Protein AF-A0A4Y2X3X9-F1 (afdb_monomer_lite)

Organism: Araneus ventricosus (NCBI:txid182803)

Secondary structure (DSSP, 8-state):
-EEETTEEE-----HHHHHHSPPP---PPPHHHHHHHHTT---------TTGGGGSBPPTTTGGGG-EEETTEEE--SB--TT-TTHHHHHHHHHHT-TTHHHHTHHHHHTTTTPPTT--PPP---HHHHHHHHHHHHHHHHHTTPPPPPTTSPEEEEEEEETTEEEEEEEEEETTEEEEE----------

Foldseek 3Di:
DDDDPNDDDDDADCVVVQVVDDADPQPDDDPVVVVVVCPPPPADDDDDDDVQQQLAADDPVCQVVQWDQDPVGIDTRRTGDPDHNCSVSLSVLLVVPLPCLCVLCVVVSVQCVPADVVRPDDRPDDPSNVVSVVVNVVSSNVSSPQDDDDPPWDKDKDWDDDPVFIFIWIWTDDPNDTGTDPDDDDDDDDD

Sequence (191 aa):
MVPKNEDWKSCEDYRRLNNQTIPDRFPIPHVHDLAHNLFNKKIFSTIDLVRAYHQIPVAAADVPKTAVITPFGLFEFLFMPFGLCNAAQTFQRFMRFLKNAAHEQSLLCDYLKGAKKNDTRLINWTEEAKLAFESCRNSLAMSTLLVYPSPDALLSLTCDASDRALGSVLSQEENGEWEPLPFFFTEAYSC

Structure (mmCIF, N/CA/C/O backbone):
data_AF-A0A4Y2X3X9-F1
#
_entry.id   AF-A0A4Y2X3X9-F1
#
loop_
_atom_site.group_PDB
_atom_site.id
_atom_site.type_symbol
_atom_site.label_atom_id
_atom_site.label_alt_id
_atom_site.label_comp_id
_atom_site.label_asym_id
_atom_site.label_entity_id
_atom_site.label_seq_id
_atom_site.pdbx_PDB_ins_code
_atom_site.Cartn_x
_atom_site.Cartn_y
_atom_site.Cartn_z
_atom_site.occupancy
_atom_site.B_iso_or_equiv
_atom_site.auth_seq_id
_atom_site.auth_comp_id
_atom_site.auth_asym_id
_atom_site.auth_atom_id
_atom_site.pdbx_PDB_model_num
ATOM 1 N N . MET A 1 1 ? 0.752 18.390 -14.198 1.00 71.44 1 MET A N 1
ATOM 2 C CA . MET A 1 1 ? 0.395 18.979 -12.886 1.00 71.44 1 MET A CA 1
ATOM 3 C C . MET A 1 1 ? -1.060 19.401 -12.932 1.00 71.44 1 MET A C 1
ATOM 5 O O . MET A 1 1 ? -1.491 19.877 -13.976 1.00 71.44 1 MET A O 1
ATOM 9 N N . VAL A 1 2 ? -1.806 19.206 -11.847 1.00 76.31 2 VAL A N 1
ATOM 10 C CA . VAL A 1 2 ? -3.226 19.576 -11.750 1.00 76.31 2 VAL A CA 1
ATOM 11 C C . VAL A 1 2 ? -3.393 20.619 -10.638 1.00 76.31 2 VAL A C 1
ATOM 13 O O . VAL A 1 2 ? -2.907 20.379 -9.528 1.00 76.31 2 VAL A O 1
ATOM 16 N N . PRO A 1 3 ? -4.034 21.771 -10.912 1.00 81.69 3 PRO A N 1
ATOM 17 C CA . PRO A 1 3 ? -4.245 22.813 -9.912 1.00 81.69 3 PRO A CA 1
ATOM 18 C C . PRO A 1 3 ? -5.310 22.389 -8.891 1.00 81.69 3 PRO A C 1
ATOM 20 O O . PRO A 1 3 ? -6.349 21.834 -9.255 1.00 81.69 3 PRO A O 1
ATOM 23 N N . LYS A 1 4 ? -5.070 22.666 -7.606 1.0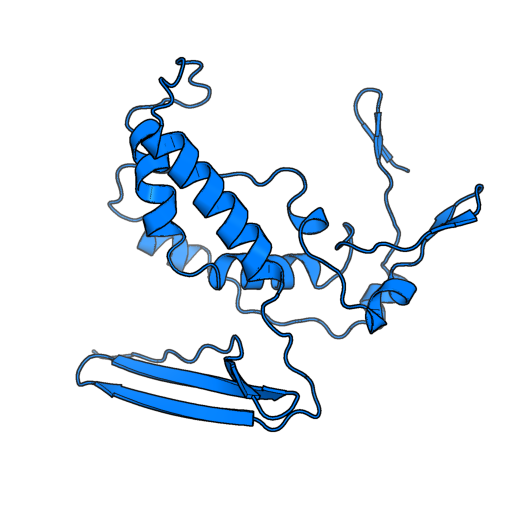0 69.50 4 LYS A N 1
ATOM 24 C CA . LYS A 1 4 ? -6.030 22.458 -6.517 1.00 69.50 4 LYS A CA 1
ATOM 25 C C . LYS A 1 4 ? -5.933 23.591 -5.493 1.00 69.50 4 LYS A C 1
ATOM 27 O O . LYS A 1 4 ? -4.999 23.603 -4.709 1.00 69.50 4 LYS A O 1
ATOM 32 N N . ASN A 1 5 ? -6.951 24.452 -5.435 1.00 62.59 5 ASN A N 1
ATOM 33 C CA . ASN A 1 5 ? -7.175 25.444 -4.368 1.00 62.59 5 ASN A CA 1
ATOM 34 C C . ASN A 1 5 ? -5.910 26.204 -3.906 1.00 62.59 5 ASN A C 1
ATOM 36 O O . ASN A 1 5 ? -5.730 26.346 -2.707 1.00 62.59 5 ASN A O 1
ATOM 40 N N . GLU A 1 6 ? -5.075 26.674 -4.844 1.00 69.50 6 GLU A N 1
ATOM 41 C CA . GLU A 1 6 ? -3.781 27.382 -4.648 1.00 69.50 6 GLU A CA 1
ATOM 42 C C . GLU A 1 6 ? -2.513 26.508 -4.640 1.00 69.50 6 GLU A C 1
ATOM 44 O O . GLU A 1 6 ? -1.430 27.020 -4.910 1.00 69.50 6 GLU A O 1
ATOM 49 N N . ASP A 1 7 ? -2.642 25.189 -4.490 1.00 70.12 7 ASP A N 1
ATOM 50 C CA . ASP A 1 7 ? -1.533 24.239 -4.608 1.00 70.12 7 ASP A CA 1
ATOM 51 C C . ASP A 1 7 ? -1.509 23.522 -5.962 1.00 70.12 7 ASP A C 1
ATOM 53 O O . ASP A 1 7 ? -2.521 23.349 -6.651 1.00 70.12 7 ASP A O 1
ATOM 57 N N . TRP A 1 8 ? -0.331 23.018 -6.325 1.00 73.19 8 TRP A N 1
ATOM 58 C CA . TRP A 1 8 ? -0.159 22.148 -7.481 1.00 73.19 8 TRP A CA 1
ATOM 59 C C . TRP A 1 8 ? 0.058 20.708 -7.046 1.00 73.19 8 TRP A C 1
ATOM 61 O O . TRP A 1 8 ? 0.925 20.410 -6.227 1.00 73.19 8 TRP A O 1
ATOM 71 N N . LYS A 1 9 ? -0.688 19.787 -7.655 1.00 71.25 9 LYS A N 1
ATOM 72 C CA . LYS A 1 9 ? -0.419 18.357 -7.524 1.00 71.25 9 LYS A CA 1
ATOM 73 C C . LYS A 1 9 ? 0.350 17.852 -8.731 1.00 71.25 9 LYS A C 1
ATOM 75 O O . LYS A 1 9 ? -0.015 18.135 -9.880 1.00 71.25 9 LYS A O 1
ATOM 80 N N . SER A 1 10 ? 1.400 17.080 -8.475 1.00 68.81 10 SER A N 1
ATOM 81 C CA . SER A 1 10 ? 1.957 16.218 -9.506 1.00 68.81 10 SER A CA 1
ATOM 82 C C . SER A 1 10 ? 0.877 15.201 -9.895 1.00 68.81 10 SER A C 1
ATOM 84 O O . SER A 1 10 ? 0.098 14.734 -9.062 1.00 68.81 10 SER A O 1
ATOM 86 N N . CYS A 1 11 ? 0.710 15.009 -11.198 1.00 74.31 11 CYS A N 1
ATOM 87 C CA . CYS A 1 11 ? -0.201 14.019 -11.756 1.00 74.31 11 CYS A CA 1
ATOM 88 C C . CYS A 1 11 ? 0.559 13.373 -12.892 1.00 74.31 11 CYS A C 1
ATOM 90 O O . CYS A 1 11 ? 0.806 14.001 -13.926 1.00 74.31 11 CYS A O 1
ATOM 92 N N . GLU A 1 12 ? 0.995 12.163 -12.615 1.00 82.50 12 GLU A N 1
ATOM 93 C CA . GLU A 1 12 ? 1.800 11.329 -13.473 1.00 82.50 12 GLU A CA 1
ATOM 94 C C . GLU A 1 12 ? 0.878 10.542 -14.414 1.00 82.50 12 GLU A C 1
ATOM 96 O O . GLU A 1 12 ? -0.194 10.078 -14.019 1.00 82.50 12 GLU A O 1
ATOM 101 N N . ASP A 1 13 ? 1.273 10.399 -15.679 1.00 86.25 13 ASP A N 1
ATOM 102 C CA . ASP A 1 13 ? 0.489 9.657 -16.667 1.00 86.25 13 ASP A CA 1
ATOM 103 C C . ASP A 1 13 ? 1.034 8.237 -16.847 1.00 86.25 13 ASP A C 1
ATOM 105 O O . ASP A 1 13 ? 1.824 7.951 -17.748 1.00 86.25 13 ASP A O 1
ATOM 109 N N . TYR A 1 14 ? 0.571 7.328 -15.992 1.00 89.38 14 TYR A N 1
ATOM 110 C CA . TYR A 1 14 ? 0.945 5.916 -16.046 1.00 89.38 14 TYR A CA 1
ATOM 111 C C . TYR A 1 14 ? 0.104 5.084 -17.023 1.00 89.38 14 TYR A C 1
ATOM 113 O O . TYR A 1 14 ? 0.221 3.864 -17.016 1.00 89.38 14 TYR A O 1
ATOM 121 N N . ARG A 1 15 ? -0.723 5.669 -17.907 1.00 91.06 15 ARG A N 1
ATOM 122 C CA . ARG A 1 15 ? -1.599 4.882 -18.808 1.00 91.06 15 ARG A CA 1
ATOM 123 C C . ARG A 1 15 ? -0.832 3.870 -19.663 1.00 91.06 15 ARG A C 1
ATOM 125 O O . ARG A 1 15 ? -1.262 2.729 -19.802 1.00 91.06 15 ARG A O 1
ATOM 132 N N . ARG A 1 16 ? 0.319 4.269 -20.220 1.00 90.31 16 ARG A N 1
ATOM 133 C CA . ARG A 1 16 ? 1.164 3.371 -21.031 1.00 90.31 16 ARG A CA 1
ATOM 134 C C . ARG A 1 16 ? 1.789 2.260 -20.194 1.00 90.31 16 ARG A C 1
ATOM 136 O O . ARG A 1 16 ? 1.824 1.128 -20.661 1.00 90.31 16 ARG A O 1
ATOM 143 N N . LEU A 1 17 ? 2.249 2.590 -18.987 1.00 89.25 17 LEU A N 1
ATOM 144 C CA . LEU A 1 17 ? 2.803 1.619 -18.048 1.00 89.25 17 LEU A CA 1
ATOM 145 C C . LEU A 1 17 ? 1.724 0.615 -17.627 1.00 89.25 17 LEU A C 1
ATOM 147 O O . LEU A 1 17 ? 1.908 -0.580 -17.795 1.00 89.25 17 LEU A O 1
ATOM 151 N N . ASN A 1 18 ? 0.559 1.105 -17.205 1.00 90.75 18 ASN A N 1
ATOM 152 C CA . ASN A 1 18 ? -0.580 0.296 -16.776 1.00 90.75 18 ASN A CA 1
ATOM 153 C C . ASN A 1 18 ? -1.066 -0.684 -17.852 1.00 90.75 18 ASN A C 1
ATOM 155 O O . ASN A 1 18 ? -1.486 -1.780 -17.513 1.00 90.75 18 ASN A O 1
ATOM 159 N N . ASN A 1 19 ? -0.984 -0.322 -19.136 1.00 92.06 19 ASN A N 1
ATOM 160 C CA . ASN A 1 19 ? -1.336 -1.234 -20.231 1.00 92.06 19 ASN A CA 1
ATOM 161 C C . ASN A 1 19 ? -0.349 -2.401 -20.402 1.00 92.06 19 ASN A C 1
ATOM 163 O O . ASN A 1 19 ? -0.705 -3.402 -21.015 1.00 92.06 19 ASN A O 1
ATOM 167 N N . GLN A 1 20 ? 0.887 -2.257 -19.923 1.00 90.12 20 GLN A N 1
ATOM 168 C CA . GLN A 1 20 ? 1.912 -3.308 -19.942 1.00 90.12 20 GLN A CA 1
ATOM 169 C C . GLN A 1 20 ? 1.981 -4.063 -18.608 1.00 90.12 20 GLN A C 1
ATOM 171 O O . GLN A 1 20 ? 2.532 -5.159 -18.540 1.00 90.12 20 GLN A O 1
ATOM 176 N N . THR A 1 21 ? 1.430 -3.483 -17.544 1.00 88.31 21 THR A N 1
ATOM 177 C CA . THR A 1 21 ? 1.366 -4.099 -16.223 1.00 88.31 21 THR A CA 1
ATOM 178 C C . THR A 1 21 ? 0.276 -5.164 -16.187 1.00 88.31 21 THR A C 1
ATOM 180 O O . THR A 1 21 ? -0.866 -4.935 -16.583 1.00 88.31 21 THR A O 1
ATOM 183 N N . ILE A 1 22 ? 0.614 -6.337 -15.658 1.00 88.50 22 ILE A N 1
ATOM 184 C CA . ILE A 1 22 ? -0.357 -7.405 -15.425 1.00 88.50 22 ILE A CA 1
ATOM 185 C C . ILE A 1 22 ? -1.288 -6.967 -14.278 1.00 88.50 22 ILE A C 1
ATOM 187 O O . ILE A 1 22 ? -0.792 -6.635 -13.196 1.00 88.50 22 ILE A O 1
ATOM 191 N N . PRO A 1 23 ? -2.619 -6.941 -14.478 1.00 84.44 23 PRO A N 1
ATOM 192 C CA . PRO A 1 23 ? -3.547 -6.502 -13.442 1.00 84.44 23 PRO A CA 1
ATOM 193 C C . PRO A 1 23 ? -3.596 -7.510 -12.285 1.00 84.44 23 PRO A C 1
ATOM 195 O O . PRO A 1 23 ? -3.868 -8.694 -12.506 1.00 84.44 23 PRO A O 1
ATOM 198 N N . ASP A 1 24 ? -3.379 -7.035 -11.055 1.00 81.31 24 ASP A N 1
ATOM 199 C CA . ASP A 1 24 ? -3.569 -7.841 -9.842 1.00 81.31 24 ASP A CA 1
ATOM 200 C C . ASP A 1 24 ? -5.072 -8.001 -9.573 1.00 81.31 24 ASP A C 1
ATOM 202 O O . ASP A 1 24 ? -5.827 -7.027 -9.532 1.00 81.31 24 ASP A O 1
ATOM 206 N N . ARG A 1 25 ? -5.519 -9.244 -9.381 1.00 76.50 25 ARG A N 1
ATOM 207 C CA . ARG A 1 25 ? -6.909 -9.579 -9.047 1.00 76.50 25 ARG A CA 1
ATOM 208 C C . ARG A 1 25 ? -7.037 -9.905 -7.565 1.00 76.50 25 ARG A C 1
ATOM 210 O O . ARG A 1 25 ? -7.544 -10.965 -7.201 1.00 76.50 25 ARG A O 1
ATOM 217 N N . PHE A 1 26 ? -6.580 -9.002 -6.703 1.00 75.38 26 PHE A N 1
ATOM 218 C CA . PHE A 1 26 ? -6.824 -9.152 -5.274 1.00 75.38 26 PHE A CA 1
ATOM 219 C C . PHE A 1 26 ? -8.338 -9.080 -4.996 1.00 75.38 26 PHE A C 1
ATOM 221 O O . PHE A 1 26 ? -8.994 -8.150 -5.481 1.00 75.38 26 PHE A O 1
ATOM 228 N N . PRO A 1 27 ? -8.920 -10.049 -4.259 1.00 72.12 27 PRO A N 1
ATOM 229 C CA . PRO A 1 27 ? -10.357 -10.106 -4.038 1.00 72.12 27 PRO A CA 1
ATOM 230 C C . PRO A 1 27 ? -10.806 -8.922 -3.184 1.00 72.12 27 PRO A C 1
ATOM 232 O O . PRO A 1 27 ? -10.540 -8.847 -1.983 1.00 72.12 27 PRO A O 1
ATOM 235 N N . ILE A 1 28 ? -11.515 -7.994 -3.820 1.00 68.81 28 ILE A N 1
ATOM 236 C CA . ILE A 1 28 ? -12.154 -6.880 -3.129 1.00 68.81 28 ILE A CA 1
ATOM 237 C C . ILE A 1 28 ? -13.424 -7.426 -2.462 1.00 68.81 28 ILE A C 1
ATOM 239 O O . ILE A 1 28 ? -14.247 -8.025 -3.160 1.00 68.81 28 ILE A O 1
ATOM 243 N N . PRO A 1 29 ? -13.617 -7.232 -1.144 1.00 68.00 29 PRO A N 1
ATOM 244 C CA . PRO A 1 29 ? -14.841 -7.645 -0.471 1.00 68.00 29 PRO A CA 1
ATOM 245 C C . PRO A 1 29 ? -16.062 -7.039 -1.159 1.00 68.00 29 PRO A C 1
ATOM 247 O O . PRO A 1 29 ? -16.077 -5.844 -1.471 1.00 68.00 29 PRO A O 1
ATOM 250 N N . HIS A 1 30 ? -17.098 -7.845 -1.378 1.00 73.75 30 HIS A N 1
ATOM 251 C CA . HIS A 1 30 ? -18.322 -7.333 -1.964 1.00 73.75 30 HIS A CA 1
ATOM 252 C C . HIS A 1 30 ? -19.027 -6.404 -0.965 1.00 73.75 30 HIS A C 1
ATOM 254 O O . HIS A 1 30 ? -19.061 -6.655 0.241 1.00 73.75 30 HIS A O 1
ATOM 260 N N . VAL A 1 31 ? -19.616 -5.313 -1.462 1.00 70.88 31 VAL A N 1
ATOM 261 C CA . VAL A 1 31 ? -20.228 -4.276 -0.607 1.00 70.88 31 VAL A CA 1
ATOM 262 C C . VAL A 1 31 ? -21.332 -4.854 0.289 1.00 70.88 31 VAL A C 1
ATOM 264 O O . VAL A 1 31 ? -21.489 -4.428 1.432 1.00 70.88 31 VAL A O 1
ATOM 267 N N . HIS A 1 32 ? -22.065 -5.858 -0.198 1.00 72.75 32 HIS A N 1
ATOM 268 C CA . HIS A 1 32 ? -23.129 -6.512 0.568 1.00 72.75 32 HIS A CA 1
ATOM 269 C C . HIS A 1 32 ? -22.592 -7.351 1.737 1.00 72.75 32 HIS A C 1
ATOM 271 O O . HIS A 1 32 ? -23.238 -7.406 2.786 1.00 72.75 32 HIS A O 1
ATOM 277 N N . ASP A 1 33 ? -21.404 -7.940 1.589 1.00 73.00 33 ASP A N 1
ATOM 278 C CA . ASP A 1 33 ? -20.756 -8.730 2.641 1.00 73.00 33 ASP A CA 1
ATOM 279 C C . ASP A 1 33 ? -20.256 -7.806 3.752 1.00 73.00 33 ASP A C 1
ATOM 281 O O . ASP A 1 33 ? -20.417 -8.082 4.942 1.00 73.00 33 ASP A O 1
ATOM 285 N N . LEU A 1 34 ? -19.709 -6.646 3.369 1.00 65.62 34 LEU A N 1
ATOM 286 C CA . LEU A 1 34 ? -19.340 -5.602 4.319 1.00 65.62 34 LEU A CA 1
ATOM 287 C C . LEU A 1 34 ? -20.571 -5.107 5.090 1.00 65.62 34 LEU A C 1
ATOM 289 O O . LEU A 1 34 ? -20.523 -5.004 6.313 1.00 65.62 34 LEU A O 1
ATOM 293 N N . ALA A 1 35 ? -21.685 -4.850 4.400 1.00 67.06 35 ALA A N 1
ATOM 294 C CA . ALA A 1 35 ? -22.924 -4.404 5.034 1.00 67.06 35 ALA A CA 1
ATOM 295 C C . ALA A 1 35 ? -23.477 -5.436 6.034 1.00 67.06 35 ALA A C 1
ATOM 297 O O . ALA A 1 35 ? -23.897 -5.053 7.126 1.00 67.06 35 ALA A O 1
ATOM 298 N N . HIS A 1 36 ? -23.415 -6.731 5.707 1.00 69.31 36 HIS A N 1
ATOM 299 C CA . HIS A 1 36 ? -23.784 -7.804 6.637 1.00 69.31 36 HIS A CA 1
ATOM 300 C C . HIS A 1 36 ? -22.888 -7.830 7.879 1.00 69.31 36 HIS A C 1
ATOM 302 O O . HIS A 1 36 ? -23.397 -7.913 8.994 1.00 69.31 36 HIS A O 1
ATOM 308 N N . ASN A 1 37 ? -21.571 -7.685 7.721 1.00 63.81 37 ASN A N 1
ATOM 309 C CA . ASN A 1 37 ? -20.636 -7.658 8.855 1.00 63.81 37 ASN A CA 1
ATOM 310 C C . ASN A 1 37 ? -20.838 -6.446 9.782 1.00 63.81 37 ASN A C 1
ATOM 312 O O . ASN A 1 37 ? -20.533 -6.499 10.978 1.00 63.81 37 ASN A O 1
ATOM 316 N N . LEU A 1 38 ? -21.359 -5.349 9.232 1.00 65.69 38 LEU A N 1
ATOM 317 C CA . LEU A 1 38 ? -21.698 -4.130 9.963 1.00 65.69 38 LEU A CA 1
ATOM 318 C C . LEU A 1 38 ? -23.113 -4.172 10.568 1.00 65.69 38 LEU A C 1
ATOM 320 O O . LEU A 1 38 ? -23.441 -3.328 11.408 1.00 65.69 38 LEU A O 1
ATOM 324 N N . PHE A 1 39 ? -23.945 -5.148 10.192 1.00 55.47 39 PHE A N 1
ATOM 325 C CA . PHE A 1 39 ? -25.308 -5.282 10.694 1.00 55.47 39 PHE A CA 1
ATOM 326 C C . PHE A 1 39 ? -25.305 -5.491 12.217 1.00 55.47 39 PHE A C 1
ATOM 328 O O . PHE A 1 39 ? -24.558 -6.303 12.762 1.00 55.47 39 PHE A O 1
ATOM 335 N N . ASN A 1 40 ? -26.137 -4.720 12.923 1.00 60.28 40 ASN A N 1
ATOM 336 C CA . ASN A 1 40 ? -26.248 -4.704 14.388 1.00 60.28 40 ASN A CA 1
ATOM 337 C C . ASN A 1 40 ? -25.007 -4.178 15.156 1.00 60.28 40 ASN A C 1
ATOM 339 O O . ASN A 1 40 ? -24.979 -4.215 16.391 1.00 60.28 40 ASN A O 1
ATOM 343 N N . LYS A 1 41 ? -23.988 -3.636 14.469 1.00 63.59 41 LYS A N 1
ATOM 344 C CA . LYS A 1 41 ? -22.929 -2.845 15.119 1.00 63.59 41 LYS A CA 1
ATOM 345 C C . LYS A 1 41 ? -23.461 -1.440 15.411 1.00 63.59 41 LYS A C 1
ATOM 347 O O . LYS A 1 41 ? -24.084 -0.809 14.566 1.00 63.59 41 LYS A O 1
ATOM 352 N N . LYS A 1 42 ? -23.238 -0.949 16.633 1.00 51.94 42 LYS A N 1
ATOM 353 C CA . LYS A 1 42 ? -23.753 0.357 17.094 1.00 51.94 42 LYS A CA 1
ATOM 354 C C . LYS A 1 42 ? -22.744 1.498 16.968 1.00 51.94 42 LYS A C 1
ATOM 356 O O . LYS A 1 42 ? -23.123 2.656 17.099 1.00 51.94 42 LYS A O 1
ATOM 361 N N . ILE A 1 43 ? -21.468 1.175 16.775 1.00 51.78 43 ILE A N 1
ATOM 362 C CA . ILE A 1 43 ? -20.363 2.134 16.790 1.00 51.78 43 ILE A CA 1
ATOM 363 C C . ILE A 1 43 ? -19.512 1.880 15.555 1.00 51.78 43 ILE A C 1
ATOM 365 O O . ILE A 1 43 ? -19.104 0.746 15.310 1.00 51.78 43 ILE A O 1
ATOM 369 N N . PHE A 1 44 ? -19.262 2.947 14.805 1.00 54.72 44 PHE A N 1
ATOM 370 C CA . PHE A 1 44 ? -18.440 2.941 13.606 1.00 54.72 44 PHE A CA 1
ATOM 371 C C . PHE A 1 44 ? -17.350 3.996 13.769 1.00 54.72 44 PHE A C 1
ATOM 373 O O . PHE A 1 44 ? -17.637 5.132 14.148 1.00 54.72 44 PHE A O 1
ATOM 380 N N . SER A 1 45 ? -16.112 3.617 13.482 1.00 49.16 45 SER A N 1
ATOM 381 C CA . SER A 1 45 ? -14.964 4.515 13.411 1.00 49.16 45 SER A CA 1
ATOM 382 C C . SER A 1 45 ? -14.340 4.394 12.025 1.00 49.16 45 SER A C 1
ATOM 384 O O . SER A 1 45 ? -14.261 3.309 11.451 1.00 49.16 45 SER A O 1
ATOM 386 N N . THR A 1 46 ? -13.929 5.526 11.462 1.00 52.66 46 THR A N 1
ATOM 387 C CA . THR A 1 46 ? -13.230 5.586 10.175 1.00 52.66 46 THR A CA 1
ATOM 388 C C . THR A 1 46 ? -11.840 6.143 10.412 1.00 52.66 46 THR A C 1
ATOM 390 O O . THR A 1 46 ? -11.710 7.247 10.942 1.00 52.66 46 THR A O 1
ATOM 393 N N . ILE A 1 47 ? -10.820 5.391 10.015 1.00 60.97 47 ILE A N 1
ATOM 394 C CA . ILE A 1 47 ? -9.424 5.819 10.072 1.00 60.97 47 ILE A CA 1
ATOM 395 C C . ILE A 1 47 ? -8.990 6.108 8.640 1.00 60.97 47 ILE A C 1
ATOM 397 O O . ILE A 1 47 ? -9.052 5.224 7.788 1.00 60.97 47 ILE A O 1
ATOM 401 N N . ASP A 1 48 ? -8.581 7.347 8.382 1.00 63.56 48 ASP A N 1
ATOM 402 C CA . ASP A 1 48 ? -8.038 7.756 7.089 1.00 63.56 48 ASP A CA 1
ATOM 403 C C . ASP A 1 48 ? -6.513 7.866 7.184 1.00 63.56 48 ASP A C 1
ATOM 405 O O . ASP A 1 48 ? -5.981 8.534 8.075 1.00 63.56 48 ASP A O 1
ATOM 409 N N . LEU A 1 49 ? -5.801 7.195 6.277 1.00 62.22 49 LEU A N 1
ATOM 410 C CA . LEU A 1 49 ? -4.348 7.299 6.191 1.00 62.22 49 LEU A CA 1
ATOM 411 C C . LEU A 1 49 ? -3.969 8.446 5.257 1.00 62.22 49 LEU A C 1
ATOM 413 O O . LEU A 1 49 ? -4.156 8.383 4.038 1.00 62.22 49 LEU A O 1
ATOM 417 N N . VAL A 1 50 ? -3.338 9.477 5.816 1.00 65.94 50 VAL A N 1
ATOM 418 C CA . VAL A 1 50 ? -2.819 10.595 5.027 1.00 65.94 50 VAL A CA 1
ATOM 419 C C . VAL A 1 50 ? -1.781 10.080 4.028 1.00 65.94 50 VAL A C 1
ATOM 421 O O . VAL A 1 50 ? -0.762 9.507 4.408 1.00 65.94 50 VAL A O 1
ATOM 424 N N . ARG A 1 51 ? -2.031 10.311 2.732 1.00 68.31 51 ARG A N 1
ATOM 425 C CA . ARG A 1 51 ? -1.144 9.891 1.627 1.00 68.31 51 ARG A CA 1
ATOM 426 C C . ARG A 1 51 ? -0.801 8.394 1.681 1.00 68.31 51 ARG A C 1
ATOM 428 O O . ARG A 1 51 ? 0.334 8.025 1.407 1.00 68.31 51 ARG A O 1
ATOM 435 N N . ALA A 1 52 ? -1.788 7.559 1.996 1.00 70.56 52 ALA A N 1
ATOM 436 C CA . ALA A 1 52 ? -1.634 6.130 2.262 1.00 70.56 52 ALA A CA 1
ATOM 437 C C . ALA A 1 52 ? -0.748 5.365 1.256 1.00 70.56 52 ALA A C 1
ATOM 439 O O . ALA A 1 52 ? 0.133 4.617 1.661 1.00 70.56 52 ALA A O 1
ATOM 440 N N . TYR A 1 53 ? -0.922 5.597 -0.051 1.00 78.06 53 TYR A N 1
ATOM 441 C CA . TYR A 1 53 ? -0.110 4.927 -1.075 1.00 78.06 53 TYR A CA 1
ATOM 442 C C . TYR A 1 53 ? 1.379 5.279 -0.985 1.00 78.06 53 TYR A C 1
ATOM 444 O O . TYR A 1 53 ? 2.217 4.391 -1.058 1.00 78.06 53 TYR A O 1
ATOM 452 N N . HIS A 1 54 ? 1.716 6.538 -0.699 1.00 80.62 54 HIS A N 1
ATOM 453 C CA . HIS A 1 54 ? 3.106 6.985 -0.566 1.00 80.62 54 HIS A CA 1
ATOM 454 C C . HIS A 1 54 ? 3.813 6.450 0.689 1.00 80.62 54 HIS A C 1
ATOM 456 O O . HIS A 1 54 ? 4.962 6.808 0.929 1.00 80.62 54 HIS A O 1
ATOM 462 N N . GLN A 1 55 ? 3.134 5.650 1.513 1.00 77.06 55 GLN A N 1
ATOM 463 C CA . GLN A 1 55 ? 3.747 4.948 2.639 1.00 77.06 55 GLN A CA 1
ATOM 464 C C . GLN A 1 55 ? 4.205 3.536 2.245 1.00 77.06 55 GLN A C 1
ATOM 466 O O . GLN A 1 55 ? 5.021 2.949 2.947 1.00 77.06 55 GLN A O 1
ATOM 471 N N . ILE A 1 56 ? 3.710 2.997 1.125 1.00 79.56 56 ILE A N 1
ATOM 472 C CA . ILE A 1 56 ? 4.050 1.654 0.652 1.00 79.56 56 ILE A CA 1
ATOM 473 C C . ILE A 1 56 ? 5.267 1.749 -0.278 1.00 79.56 56 ILE A C 1
ATOM 475 O O . ILE A 1 56 ? 5.191 2.467 -1.279 1.00 79.56 56 ILE A O 1
ATOM 479 N N . PRO A 1 57 ? 6.385 1.064 0.020 1.00 81.31 57 PRO A N 1
ATOM 480 C CA . PRO A 1 57 ? 7.564 1.074 -0.835 1.00 81.31 57 PRO A CA 1
ATOM 481 C C . PRO A 1 57 ? 7.285 0.365 -2.165 1.00 81.31 57 PRO A C 1
ATOM 483 O O . PRO A 1 57 ? 6.543 -0.616 -2.227 1.00 81.31 57 PRO A O 1
ATOM 486 N N . VAL A 1 58 ? 7.893 0.868 -3.237 1.00 84.69 58 VAL A N 1
ATOM 487 C CA . VAL A 1 58 ? 7.941 0.174 -4.530 1.00 84.69 58 VAL A CA 1
ATOM 488 C C . VAL A 1 58 ? 9.105 -0.814 -4.487 1.00 84.69 58 VAL A C 1
ATOM 490 O O . VAL A 1 58 ? 10.169 -0.495 -3.958 1.00 84.69 58 VAL A O 1
ATOM 493 N N . ALA A 1 59 ? 8.919 -2.014 -5.041 1.00 81.56 59 ALA A N 1
ATOM 494 C CA . ALA A 1 59 ? 9.996 -2.993 -5.144 1.00 81.56 59 ALA A CA 1
ATOM 495 C C . ALA A 1 59 ? 11.194 -2.394 -5.900 1.00 81.56 59 ALA A C 1
ATOM 497 O O . ALA A 1 59 ? 11.012 -1.728 -6.917 1.00 81.56 59 ALA A O 1
ATOM 498 N N . ALA A 1 60 ? 12.423 -2.654 -5.442 1.00 83.69 60 ALA A N 1
ATOM 499 C CA . ALA A 1 60 ? 13.625 -2.023 -6.001 1.00 83.69 60 ALA A CA 1
ATOM 500 C C . ALA A 1 60 ? 13.777 -2.238 -7.522 1.00 83.69 60 ALA A C 1
ATOM 502 O O . ALA A 1 60 ? 14.217 -1.338 -8.232 1.00 83.69 60 ALA A O 1
ATOM 503 N N . ALA A 1 61 ? 13.347 -3.397 -8.035 1.00 85.00 61 ALA A N 1
ATOM 504 C CA . ALA A 1 61 ? 13.348 -3.712 -9.466 1.00 85.00 61 ALA A CA 1
ATOM 505 C C . ALA A 1 61 ? 12.310 -2.913 -10.286 1.00 85.00 61 ALA A C 1
ATOM 507 O O . ALA A 1 61 ? 12.454 -2.765 -11.501 1.00 85.00 61 ALA A O 1
ATOM 508 N N . ASP A 1 62 ? 11.269 -2.392 -9.633 1.00 86.88 62 ASP A N 1
ATOM 509 C CA . ASP A 1 62 ? 10.169 -1.653 -10.254 1.00 86.88 62 ASP A CA 1
ATOM 510 C C . ASP A 1 62 ? 10.278 -0.133 -10.065 1.00 86.88 62 ASP A C 1
ATOM 512 O O . ASP A 1 62 ? 9.603 0.610 -10.778 1.00 86.88 62 ASP A O 1
ATOM 516 N N . VAL A 1 63 ? 11.161 0.350 -9.179 1.00 87.38 63 VAL A N 1
ATOM 517 C CA . VAL A 1 63 ? 11.431 1.788 -8.981 1.00 87.38 63 VAL A CA 1
ATOM 518 C C . VAL A 1 63 ? 11.714 2.509 -10.311 1.00 87.38 63 VAL A C 1
ATOM 520 O O . VAL A 1 63 ? 11.017 3.492 -10.588 1.00 87.38 63 VAL A O 1
ATOM 523 N N . PRO A 1 64 ? 12.581 2.003 -11.217 1.00 90.38 64 PRO A N 1
ATOM 524 C CA . PRO A 1 64 ? 12.851 2.675 -12.492 1.00 90.38 64 PRO A CA 1
ATOM 525 C C . PRO A 1 64 ? 11.631 2.738 -13.424 1.00 90.38 64 PRO A C 1
ATOM 527 O O . PRO A 1 64 ? 11.549 3.595 -14.301 1.00 90.38 64 PRO A O 1
ATOM 530 N N . LYS A 1 65 ? 10.645 1.847 -13.244 1.00 88.44 65 LYS A N 1
ATOM 531 C CA . LYS A 1 65 ? 9.406 1.841 -14.043 1.00 88.44 65 LYS A CA 1
ATOM 532 C C . LYS A 1 65 ? 8.470 2.981 -13.646 1.00 88.44 65 LYS A C 1
ATOM 534 O O . LYS A 1 65 ? 7.626 3.380 -14.442 1.00 88.44 65 LYS A O 1
ATOM 539 N N . THR A 1 66 ? 8.635 3.520 -12.440 1.00 88.44 66 THR A N 1
ATOM 540 C CA . THR A 1 66 ? 7.887 4.684 -11.946 1.00 88.44 66 THR A CA 1
ATOM 541 C C . THR A 1 66 ? 8.521 6.018 -12.346 1.00 88.44 66 THR A C 1
ATOM 543 O O . THR A 1 66 ? 8.078 7.067 -11.886 1.00 88.44 66 THR A O 1
ATOM 546 N N . ALA A 1 67 ? 9.554 6.004 -13.194 1.00 89.06 67 ALA A N 1
ATOM 547 C CA . ALA A 1 67 ? 10.252 7.214 -13.589 1.00 89.06 67 ALA A CA 1
ATOM 548 C C . ALA A 1 67 ? 9.322 8.216 -14.294 1.00 89.06 67 ALA A C 1
ATOM 550 O O . ALA A 1 67 ? 8.577 7.878 -15.218 1.00 89.06 67 ALA A O 1
ATOM 551 N N . VAL A 1 68 ? 9.410 9.478 -13.886 1.00 86.56 68 VAL A N 1
ATOM 552 C CA . VAL A 1 68 ? 8.672 10.596 -14.465 1.00 86.56 68 VAL A CA 1
ATOM 553 C C . VAL A 1 68 ? 9.623 11.651 -14.990 1.00 86.56 68 VAL A C 1
ATOM 555 O O . VAL A 1 68 ? 10.580 12.060 -14.331 1.00 86.56 68 VAL A O 1
ATOM 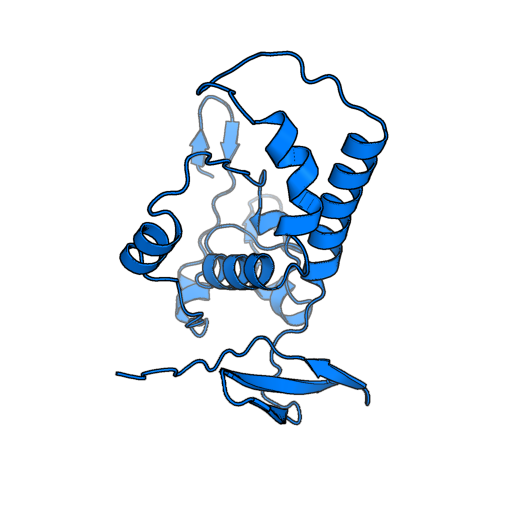558 N N . ILE A 1 69 ? 9.343 12.105 -16.208 1.00 86.06 69 ILE A N 1
ATOM 559 C CA . ILE A 1 69 ? 10.097 13.173 -16.852 1.00 86.06 69 ILE A CA 1
ATOM 560 C C . ILE A 1 69 ? 9.445 14.497 -16.478 1.00 86.06 69 ILE A C 1
ATOM 562 O O . ILE A 1 69 ? 8.266 14.731 -16.748 1.00 86.06 69 ILE A O 1
ATOM 566 N N . THR A 1 70 ? 10.234 15.380 -15.883 1.00 83.00 70 THR A N 1
ATOM 567 C CA . THR A 1 70 ? 9.859 16.766 -15.614 1.00 83.00 70 THR A CA 1
ATOM 568 C C . THR A 1 70 ? 10.788 17.704 -16.391 1.00 83.00 70 THR A C 1
ATOM 570 O O . THR A 1 70 ? 11.888 17.294 -16.766 1.00 83.00 70 THR A O 1
ATOM 573 N N . PRO A 1 71 ? 10.417 18.981 -16.599 1.00 85.56 71 PRO A N 1
ATOM 574 C CA . PRO A 1 71 ? 11.326 19.974 -17.181 1.00 85.56 71 PRO A CA 1
ATOM 575 C C . PRO A 1 71 ? 12.646 20.152 -16.410 1.00 85.56 71 PRO A C 1
ATOM 577 O O . PRO A 1 71 ? 13.597 20.705 -16.951 1.00 85.56 71 PRO A O 1
ATOM 580 N N . PHE A 1 72 ? 12.701 19.693 -15.156 1.00 84.56 72 PHE A N 1
ATOM 581 C CA . PHE A 1 72 ? 13.853 19.813 -14.261 1.00 84.56 72 PHE A CA 1
ATOM 582 C C . PHE A 1 72 ? 14.700 18.537 -14.182 1.00 84.56 72 PHE A C 1
ATOM 584 O O . PHE A 1 72 ? 15.725 18.533 -13.507 1.00 84.56 72 PHE A O 1
ATOM 591 N N . GLY A 1 73 ? 14.283 17.457 -14.848 1.00 86.94 73 GLY A N 1
ATOM 592 C CA . GLY A 1 73 ? 14.991 16.181 -14.840 1.00 86.94 73 GLY A CA 1
ATOM 593 C C . GLY A 1 73 ? 14.071 14.967 -14.753 1.00 86.94 73 GLY A C 1
ATOM 594 O O . GLY A 1 73 ? 12.841 15.082 -14.708 1.00 86.94 73 GLY A O 1
ATOM 595 N N . LEU A 1 74 ? 14.705 13.797 -14.739 1.00 89.44 74 LEU A N 1
ATOM 596 C CA . LEU A 1 74 ? 14.071 12.503 -14.522 1.00 89.44 74 LEU A CA 1
ATOM 597 C C . LEU A 1 74 ? 14.072 12.190 -13.023 1.00 89.44 74 LEU A C 1
ATOM 599 O O . LEU A 1 74 ? 15.117 12.280 -12.381 1.00 89.44 74 LEU A O 1
ATOM 603 N N . PHE A 1 75 ? 12.916 11.818 -12.484 1.00 86.75 75 PHE A N 1
ATOM 604 C CA . PHE A 1 75 ? 12.760 11.438 -11.080 1.00 86.75 75 PHE A CA 1
ATOM 605 C C . PHE A 1 75 ? 12.070 10.084 -10.975 1.00 86.75 75 PHE A C 1
ATOM 607 O O . PHE A 1 75 ? 11.185 9.786 -11.770 1.00 86.75 75 PHE A O 1
ATOM 614 N N . GLU A 1 76 ? 12.443 9.289 -9.980 1.00 89.25 76 GLU A N 1
ATOM 615 C CA . GLU A 1 76 ? 11.879 7.963 -9.713 1.00 89.25 76 GLU A CA 1
ATOM 616 C C . GLU A 1 76 ? 11.202 7.950 -8.341 1.00 89.25 76 GLU A C 1
ATOM 618 O O . GLU A 1 76 ? 11.624 8.657 -7.420 1.00 89.25 76 GLU A O 1
ATOM 623 N N . PHE A 1 77 ? 10.146 7.148 -8.191 1.00 87.19 77 PHE A N 1
ATOM 624 C CA . PHE A 1 77 ? 9.432 7.023 -6.929 1.00 87.19 77 PHE A CA 1
ATOM 625 C C . PHE A 1 77 ? 9.899 5.791 -6.152 1.00 87.19 77 PHE A C 1
ATOM 627 O O . PHE A 1 77 ? 9.735 4.656 -6.588 1.00 87.19 77 PHE A O 1
ATOM 634 N N . LEU A 1 78 ? 10.411 6.022 -4.941 1.00 84.44 78 LEU A N 1
ATOM 635 C CA . LEU A 1 78 ? 10.738 4.951 -3.989 1.00 84.44 78 LEU A CA 1
ATOM 636 C C . LEU A 1 78 ? 9.488 4.367 -3.306 1.00 84.44 78 LEU A C 1
ATOM 638 O O . LEU A 1 78 ? 9.514 3.252 -2.795 1.00 84.44 78 LEU A O 1
ATOM 642 N N . PHE A 1 79 ? 8.390 5.125 -3.300 1.00 86.12 79 PHE A N 1
ATOM 643 C CA . PHE A 1 79 ? 7.117 4.762 -2.682 1.00 86.12 79 PHE A CA 1
ATOM 644 C C . PHE A 1 79 ? 5.979 4.922 -3.678 1.00 86.12 79 PHE A C 1
ATOM 646 O O . PHE A 1 79 ? 6.046 5.768 -4.563 1.00 86.12 79 PHE A O 1
ATOM 653 N N . MET A 1 80 ? 4.925 4.130 -3.518 1.00 87.25 80 MET A N 1
ATOM 654 C CA . MET A 1 80 ? 3.897 3.934 -4.530 1.00 87.25 80 MET A CA 1
ATOM 655 C C . MET A 1 80 ? 3.209 5.259 -4.917 1.00 87.25 80 MET A C 1
ATOM 657 O O . MET A 1 80 ? 2.500 5.852 -4.093 1.00 87.25 80 MET A O 1
ATOM 661 N N . PRO A 1 81 ? 3.401 5.741 -6.162 1.00 86.75 81 PRO A N 1
ATOM 662 C CA . PRO A 1 81 ? 2.753 6.950 -6.641 1.00 86.75 81 PRO A CA 1
ATOM 663 C C . PRO A 1 81 ? 1.283 6.689 -6.983 1.00 86.75 81 PRO A C 1
ATOM 665 O O . PRO A 1 81 ? 0.844 5.556 -7.208 1.00 86.75 81 PRO A O 1
ATOM 668 N N . PHE A 1 82 ? 0.502 7.763 -7.058 1.00 84.25 82 PHE A N 1
ATOM 669 C CA . PHE A 1 82 ? -0.868 7.684 -7.554 1.00 84.25 82 PHE A CA 1
ATOM 670 C C . PHE A 1 82 ? -0.893 7.322 -9.049 1.00 84.25 82 PHE A C 1
ATOM 672 O O . PHE A 1 82 ? -0.023 7.721 -9.815 1.00 84.25 82 PHE A O 1
ATOM 679 N N . GLY A 1 83 ? -1.931 6.597 -9.477 1.00 86.25 83 GLY A N 1
ATOM 680 C CA . GLY A 1 83 ? -2.188 6.318 -10.895 1.00 86.25 83 GLY A CA 1
ATOM 681 C C . GLY A 1 83 ? -1.693 4.965 -11.412 1.00 86.25 83 GLY A C 1
ATOM 682 O O . GLY A 1 83 ? -2.024 4.620 -12.544 1.00 86.25 83 GLY A O 1
ATOM 683 N N . LEU A 1 84 ? -0.976 4.173 -10.608 1.00 88.81 84 LEU A N 1
ATOM 684 C CA . LEU A 1 84 ? -0.651 2.781 -10.949 1.00 88.81 84 LEU A CA 1
ATOM 685 C C . LEU A 1 84 ? -1.898 1.886 -10.871 1.00 88.81 84 LEU A C 1
ATOM 687 O O . LEU A 1 84 ? -2.683 1.994 -9.927 1.00 88.81 84 LEU A O 1
ATOM 691 N N . CYS A 1 85 ? -2.072 0.975 -11.834 1.00 87.75 85 CYS A N 1
ATOM 692 C CA . CYS A 1 85 ? -3.275 0.136 -11.938 1.00 87.75 85 CYS A CA 1
ATOM 693 C C . CYS A 1 85 ? -3.487 -0.810 -10.746 1.00 87.75 85 CYS A C 1
ATOM 695 O O . CYS A 1 85 ? -4.632 -1.070 -10.394 1.00 87.75 85 CYS A O 1
ATOM 697 N N . ASN A 1 86 ? -2.404 -1.268 -10.110 1.00 87.50 86 ASN A N 1
ATOM 698 C CA . ASN A 1 86 ? -2.447 -2.230 -9.003 1.00 87.50 86 ASN A CA 1
ATOM 699 C C . ASN A 1 86 ? -2.368 -1.569 -7.613 1.00 87.50 86 ASN A C 1
ATOM 701 O O . ASN A 1 86 ? -2.362 -2.263 -6.597 1.00 87.50 86 ASN A O 1
ATOM 705 N N . ALA A 1 87 ? -2.314 -0.232 -7.533 1.00 85.88 87 ALA A N 1
ATOM 706 C CA . ALA A 1 87 ? -2.074 0.469 -6.269 1.00 85.88 87 ALA A CA 1
ATOM 707 C C . ALA A 1 87 ? -3.151 0.196 -5.207 1.00 85.88 87 ALA A C 1
ATOM 709 O O . ALA A 1 87 ? -2.846 0.029 -4.025 1.00 85.88 87 ALA A O 1
ATOM 710 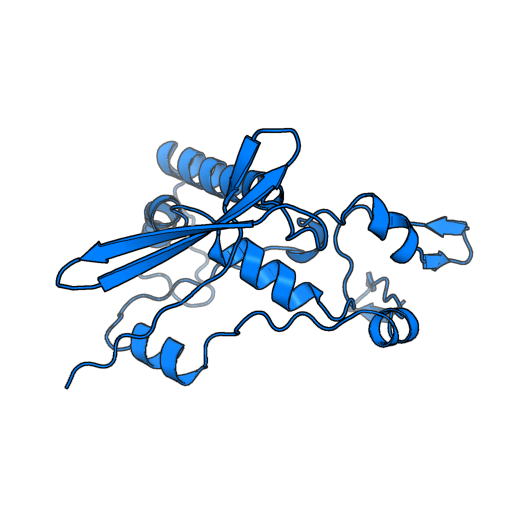N N . ALA A 1 88 ? -4.416 0.119 -5.626 1.00 82.44 88 ALA A N 1
ATOM 711 C CA . ALA A 1 88 ? -5.527 -0.165 -4.724 1.00 82.44 88 ALA A CA 1
ATOM 712 C C . ALA A 1 88 ? -5.458 -1.598 -4.171 1.00 82.44 88 ALA A C 1
ATOM 714 O O . ALA A 1 88 ? -5.706 -1.806 -2.987 1.00 82.44 88 ALA A O 1
ATOM 715 N N . GLN A 1 89 ? -5.093 -2.573 -5.006 1.00 83.44 89 GLN A N 1
ATOM 716 C CA . GLN A 1 89 ? -4.979 -3.982 -4.625 1.00 83.44 89 GLN A CA 1
ATOM 717 C C . GLN A 1 89 ? -3.811 -4.193 -3.665 1.00 83.44 89 GLN A C 1
ATOM 719 O O . GLN A 1 89 ? -3.992 -4.788 -2.603 1.00 83.44 89 GLN A O 1
ATOM 724 N N . THR A 1 90 ? -2.649 -3.615 -3.978 1.00 80.94 90 THR A N 1
ATOM 725 C CA . THR A 1 90 ? -1.493 -3.581 -3.078 1.00 80.94 90 THR A CA 1
ATOM 726 C C . THR A 1 90 ? -1.862 -2.980 -1.724 1.00 80.94 90 THR A C 1
ATOM 728 O O . THR A 1 90 ? -1.536 -3.546 -0.684 1.00 80.94 90 THR A O 1
ATOM 731 N N . PHE A 1 91 ? -2.600 -1.868 -1.713 1.00 80.12 91 PHE A N 1
ATOM 732 C CA . PHE A 1 91 ? -3.022 -1.227 -0.472 1.00 80.12 91 PHE A CA 1
ATOM 733 C C . PHE A 1 91 ? -4.027 -2.061 0.333 1.00 80.12 91 PHE A C 1
ATOM 735 O O . PHE A 1 91 ? -3.935 -2.139 1.556 1.00 80.12 91 PHE A O 1
ATOM 742 N N . GLN A 1 92 ? -4.979 -2.713 -0.333 1.00 77.50 92 GLN A N 1
ATOM 743 C CA . GLN A 1 92 ? -5.918 -3.616 0.332 1.00 77.50 92 GLN A CA 1
ATOM 744 C C . GLN A 1 92 ? -5.209 -4.823 0.940 1.00 77.50 92 GLN A C 1
ATOM 746 O O . GLN A 1 92 ? -5.523 -5.201 2.067 1.00 77.50 92 GLN A O 1
ATOM 751 N N . ARG A 1 93 ? -4.239 -5.399 0.221 1.00 75.81 93 ARG A N 1
ATOM 752 C CA . ARG A 1 93 ? -3.374 -6.469 0.722 1.00 75.81 93 ARG A CA 1
ATOM 753 C C . ARG A 1 93 ? -2.636 -5.978 1.966 1.00 75.81 93 ARG A C 1
ATOM 755 O O . ARG A 1 93 ? -2.818 -6.543 3.038 1.00 75.81 93 ARG A O 1
ATOM 762 N N . PHE A 1 94 ? -1.936 -4.854 1.855 1.00 75.62 94 PHE A N 1
ATOM 763 C CA . PHE A 1 94 ? -1.247 -4.213 2.972 1.00 75.62 94 PHE A CA 1
ATOM 764 C C . PHE A 1 94 ? -2.147 -4.048 4.209 1.00 75.62 94 PHE A C 1
ATOM 766 O O . PHE A 1 94 ? -1.770 -4.463 5.300 1.00 75.62 94 PHE A O 1
ATOM 773 N N . MET A 1 95 ? -3.371 -3.541 4.038 1.00 73.06 95 MET A N 1
ATOM 774 C CA . MET A 1 95 ? -4.334 -3.382 5.133 1.00 73.06 95 MET A CA 1
ATOM 775 C C . MET A 1 95 ? -4.834 -4.703 5.724 1.00 73.06 95 MET A C 1
ATOM 777 O O . MET A 1 95 ? -5.023 -4.809 6.934 1.00 73.06 95 MET A O 1
ATOM 781 N N . ARG A 1 96 ? -5.066 -5.715 4.883 1.00 69.56 96 ARG A N 1
ATOM 782 C CA . ARG A 1 96 ? -5.592 -7.027 5.290 1.00 69.56 96 ARG A CA 1
ATOM 783 C C . ARG A 1 96 ? -4.603 -7.798 6.167 1.00 69.56 96 ARG A C 1
ATOM 785 O O . ARG A 1 96 ? -5.041 -8.526 7.053 1.00 69.56 96 ARG A O 1
ATOM 792 N N . PHE A 1 97 ? -3.301 -7.655 5.917 1.00 66.25 97 PHE A N 1
ATOM 793 C CA . PHE A 1 97 ? -2.251 -8.426 6.596 1.00 66.25 97 PHE A CA 1
ATOM 794 C C . PHE A 1 97 ? -1.603 -7.704 7.783 1.00 66.25 97 PHE A C 1
ATOM 796 O O . PHE A 1 97 ? -0.678 -8.240 8.395 1.00 66.25 97 PHE A O 1
ATOM 803 N N . LEU A 1 98 ? -2.136 -6.544 8.183 1.00 65.62 98 LEU A N 1
ATOM 804 C CA . LEU A 1 98 ? -1.822 -5.939 9.477 1.00 65.62 98 LEU A CA 1
ATOM 805 C C . LEU A 1 98 ? -2.344 -6.840 10.602 1.00 65.62 98 LEU A C 1
ATOM 807 O O . LEU A 1 98 ? -3.508 -6.763 11.011 1.00 65.62 98 LEU A O 1
ATOM 811 N N . LYS A 1 99 ? -1.478 -7.729 11.094 1.00 57.28 99 LYS A N 1
ATOM 812 C CA . LYS A 1 99 ? -1.782 -8.607 12.227 1.00 57.28 99 LYS A CA 1
ATOM 813 C C . LYS A 1 99 ? -2.215 -7.759 13.424 1.00 57.28 99 LYS A C 1
ATOM 815 O O . LYS A 1 99 ? -1.595 -6.750 13.729 1.00 57.28 99 LYS A O 1
ATOM 820 N N . ASN A 1 100 ? -3.284 -8.180 14.100 1.00 60.97 100 ASN A N 1
ATOM 821 C CA . ASN A 1 100 ? -3.804 -7.550 15.319 1.00 60.97 100 ASN A CA 1
ATOM 822 C C . ASN A 1 100 ? -4.231 -6.074 15.195 1.00 60.97 100 ASN A C 1
ATOM 824 O O . ASN A 1 100 ? -4.480 -5.447 16.223 1.00 60.97 100 ASN A O 1
ATOM 828 N N . ALA A 1 101 ? -4.428 -5.538 13.983 1.00 63.84 101 ALA A N 1
ATOM 829 C CA . ALA A 1 101 ? -4.835 -4.142 13.785 1.00 63.84 101 ALA A CA 1
ATOM 830 C C . ALA A 1 101 ? -6.078 -3.756 14.605 1.00 63.84 101 ALA A C 1
ATOM 832 O O . ALA A 1 101 ? -6.100 -2.712 15.245 1.00 63.84 101 ALA A O 1
ATOM 833 N N . ALA A 1 102 ? -7.091 -4.627 14.662 1.00 64.00 102 ALA A N 1
ATOM 834 C CA . ALA A 1 102 ? -8.299 -4.381 15.452 1.00 64.00 102 ALA A CA 1
ATOM 835 C C . ALA A 1 102 ? -8.031 -4.324 16.968 1.00 64.00 102 ALA A C 1
ATOM 837 O O . ALA A 1 102 ? -8.684 -3.563 17.678 1.00 64.00 102 ALA A O 1
ATOM 838 N N . HIS A 1 103 ? -7.079 -5.118 17.466 1.00 65.62 103 HIS A N 1
ATOM 839 C CA . HIS A 1 103 ? -6.699 -5.131 18.877 1.00 65.62 103 HIS A CA 1
ATOM 840 C C . HIS A 1 103 ? -5.882 -3.884 19.230 1.00 65.62 103 HIS A C 1
ATOM 842 O O . HIS A 1 103 ? -6.204 -3.199 20.197 1.00 65.62 103 HIS A O 1
ATOM 848 N N . GLU A 1 104 ? -4.885 -3.534 18.416 1.00 66.88 104 GLU A N 1
ATOM 849 C CA . GLU A 1 104 ? -4.063 -2.334 18.618 1.00 66.88 104 GLU A CA 1
ATOM 850 C C . GLU A 1 104 ? -4.892 -1.044 18.508 1.00 66.88 104 GLU A C 1
ATOM 852 O O . GLU A 1 104 ? -4.706 -0.104 19.279 1.00 66.88 104 GLU A O 1
ATOM 857 N N . GLN A 1 105 ? -5.878 -1.024 17.607 1.00 69.56 105 GLN A N 1
ATOM 858 C CA . GLN A 1 105 ? -6.772 0.117 17.408 1.00 69.56 105 GLN A CA 1
ATOM 859 C C . GLN A 1 105 ? -7.952 0.145 18.384 1.00 69.56 105 GLN A C 1
ATOM 861 O O . GLN A 1 105 ? -8.687 1.132 18.398 1.00 69.56 105 GLN A O 1
ATOM 866 N N . SER A 1 106 ? -8.162 -0.893 19.202 1.00 74.50 106 SER A N 1
ATOM 867 C CA . SER A 1 106 ? -9.316 -0.972 20.111 1.00 74.50 106 SER A CA 1
ATOM 868 C C . SER A 1 106 ? -9.327 0.179 21.120 1.00 74.50 106 SER A C 1
ATOM 870 O O . SER A 1 106 ? -10.345 0.854 21.276 1.00 74.50 106 SER A O 1
ATOM 872 N N . LEU A 1 107 ? -8.165 0.484 21.708 1.00 75.25 107 LEU A N 1
ATOM 873 C CA . LEU A 1 107 ? -7.992 1.587 22.652 1.00 75.25 107 LEU A CA 1
ATOM 874 C C . LEU A 1 107 ? -8.269 2.943 21.988 1.00 75.25 107 LEU A C 1
ATOM 876 O O . LEU A 1 107 ? -8.929 3.803 22.565 1.00 75.25 107 LEU A O 1
ATOM 880 N N . LEU A 1 108 ? -7.828 3.121 20.740 1.00 74.19 108 LEU A N 1
ATOM 881 C CA . LEU A 1 108 ? -8.100 4.332 19.961 1.00 74.19 108 LEU A CA 1
ATOM 882 C C . LEU A 1 108 ? -9.584 4.438 19.571 1.00 74.19 108 LEU A C 1
ATOM 884 O O . LEU A 1 108 ? -10.148 5.531 19.580 1.00 74.19 108 LEU A O 1
ATOM 888 N N . CYS A 1 109 ? -10.247 3.316 19.282 1.00 72.56 109 CYS A N 1
ATOM 889 C CA . CYS A 1 109 ? -11.686 3.273 19.019 1.00 72.56 109 CYS A CA 1
ATOM 890 C C . CYS A 1 109 ? -12.511 3.645 20.257 1.00 72.56 109 CYS A C 1
ATOM 892 O O . CYS A 1 109 ? -13.562 4.277 20.122 1.00 72.56 109 CYS A O 1
ATOM 894 N N . ASP A 1 110 ? -12.037 3.316 21.459 1.00 77.38 110 ASP A N 1
ATOM 895 C CA . ASP A 1 110 ? -12.695 3.700 22.709 1.00 77.38 110 ASP A CA 1
ATOM 896 C C . ASP A 1 110 ? -12.748 5.221 22.885 1.00 77.38 110 ASP A C 1
ATOM 898 O O . ASP A 1 110 ? -13.793 5.760 23.259 1.00 77.38 110 ASP A O 1
ATOM 902 N N . TYR A 1 111 ? -11.693 5.931 22.479 1.00 74.00 111 TYR A N 1
ATOM 903 C CA . TYR A 1 111 ? -11.676 7.396 22.426 1.00 74.00 111 TYR A CA 1
ATOM 904 C C . TYR A 1 111 ? -12.634 8.007 21.411 1.00 74.00 111 TYR A C 1
ATOM 906 O O . TYR A 1 111 ? -12.842 9.218 21.440 1.00 74.00 111 TYR A O 1
ATOM 914 N N . LEU A 1 112 ? -13.235 7.217 20.524 1.00 69.06 112 LEU A N 1
ATOM 915 C CA . LEU A 1 112 ? -14.226 7.669 19.546 1.00 69.06 112 LEU A CA 1
ATOM 916 C C . LEU A 1 112 ? -15.657 7.285 19.950 1.00 69.06 112 LEU A C 1
ATOM 918 O O . LEU A 1 112 ? -16.617 7.735 19.321 1.00 69.06 112 LEU A O 1
ATOM 922 N N . LYS A 1 113 ? -15.841 6.524 21.040 1.00 72.19 113 LYS A N 1
ATOM 923 C CA . LYS A 1 113 ? -17.175 6.192 21.555 1.00 72.19 113 LYS A CA 1
ATOM 924 C C . LYS A 1 113 ? -17.947 7.472 21.896 1.00 72.19 113 LYS A C 1
ATOM 926 O O . LYS A 1 113 ? -17.451 8.368 22.586 1.00 72.19 113 LYS A O 1
ATOM 931 N N . GLY A 1 114 ? -19.165 7.565 21.362 1.00 68.88 114 GLY A N 1
ATOM 932 C CA . GLY A 1 114 ? -20.062 8.709 21.547 1.00 68.88 114 GLY A CA 1
ATOM 933 C C . GLY A 1 114 ? -19.672 9.986 20.793 1.00 68.88 114 GLY A C 1
ATOM 934 O O . GLY A 1 114 ? -20.363 10.990 20.958 1.00 68.88 114 GLY A O 1
ATOM 935 N N . ALA A 1 115 ? -18.607 9.969 19.981 1.00 69.88 115 ALA A N 1
ATOM 936 C CA . ALA A 1 115 ? -18.236 11.114 19.156 1.00 69.88 115 ALA A CA 1
ATOM 937 C C . ALA A 1 115 ? -19.262 11.334 18.035 1.00 69.88 115 ALA A C 1
ATOM 939 O O . ALA A 1 115 ? -19.768 10.384 17.430 1.00 69.88 115 ALA A O 1
ATOM 940 N N . LYS A 1 116 ? -19.568 12.600 17.743 1.00 73.81 116 LYS A N 1
ATOM 941 C CA . LYS A 1 116 ? -20.399 12.982 16.591 1.00 73.81 116 LYS A CA 1
ATOM 942 C C . LYS A 1 116 ? -19.519 13.283 15.374 1.00 73.81 116 LYS A C 1
ATOM 944 O O . LYS A 1 116 ? -18.314 13.494 15.479 1.00 73.81 116 LYS A O 1
ATOM 949 N N . LYS A 1 117 ? -20.123 13.322 14.185 1.00 60.56 117 LYS A N 1
ATOM 950 C CA . LYS A 1 117 ? -19.433 13.797 12.977 1.00 60.56 117 LYS A CA 1
ATOM 951 C C . LYS A 1 117 ? -18.921 15.227 13.219 1.00 60.56 117 LYS A C 1
ATOM 953 O O . LYS A 1 117 ? -19.707 16.073 13.634 1.00 60.56 117 LYS A O 1
ATOM 958 N N . ASN A 1 118 ? -17.640 15.477 12.934 1.00 66.50 118 ASN A N 1
ATOM 959 C CA . ASN A 1 118 ? -16.934 16.744 13.193 1.00 66.50 118 ASN A CA 1
ATOM 960 C C . ASN A 1 118 ? -16.858 17.145 14.680 1.00 66.50 118 ASN A C 1
ATOM 962 O O . ASN A 1 118 ? -16.854 18.332 15.000 1.00 66.50 118 ASN A O 1
ATOM 966 N N . ASP A 1 119 ? -16.817 16.172 15.588 1.00 72.94 119 ASP A N 1
ATOM 967 C CA . ASP A 1 119 ? -16.607 16.436 17.010 1.00 72.94 119 ASP A CA 1
ATOM 968 C C . ASP A 1 119 ? -15.192 16.984 17.259 1.00 72.94 119 ASP A C 1
ATOM 970 O O . ASP A 1 119 ? -14.193 16.337 16.947 1.00 72.94 119 ASP A O 1
ATOM 974 N N . THR A 1 120 ? -15.117 18.198 17.804 1.00 76.31 120 THR A N 1
ATOM 975 C CA . THR A 1 120 ? -13.870 18.900 18.137 1.00 76.31 120 THR A CA 1
ATOM 976 C C . THR A 1 120 ? -13.457 18.697 19.594 1.00 76.31 120 THR A C 1
ATOM 978 O O . THR A 1 120 ? -12.637 19.465 20.105 1.00 76.31 120 THR A O 1
ATOM 981 N N . ARG A 1 121 ? -14.036 17.716 20.305 1.00 77.88 121 ARG A N 1
ATOM 982 C CA . ARG A 1 121 ? -13.647 17.422 21.688 1.00 77.88 121 ARG A CA 1
ATOM 983 C C . ARG A 1 121 ? -12.145 17.179 21.784 1.00 77.88 121 ARG A C 1
ATOM 985 O O . ARG A 1 121 ? -11.562 16.416 21.014 1.00 77.88 121 ARG A O 1
ATOM 992 N N . LEU A 1 122 ? -11.528 17.808 22.776 1.00 73.25 122 LEU A N 1
ATOM 993 C CA . LEU A 1 122 ? -10.132 17.559 23.099 1.00 73.25 122 LEU A CA 1
ATOM 994 C C . LEU A 1 122 ? -10.014 16.146 23.675 1.00 73.25 122 LEU A C 1
ATOM 996 O O . LEU A 1 122 ? -10.593 15.832 24.715 1.00 73.25 122 LEU A O 1
ATOM 1000 N N . ILE A 1 123 ? -9.290 15.284 22.965 1.00 78.38 123 ILE A N 1
ATOM 1001 C CA . ILE A 1 123 ? -8.981 13.932 23.422 1.00 78.38 123 ILE A CA 1
ATOM 1002 C C . ILE A 1 123 ? -7.882 14.035 24.479 1.00 78.38 123 ILE A C 1
ATOM 1004 O O . ILE A 1 123 ? -6.796 14.548 24.204 1.00 78.38 123 ILE A O 1
ATOM 1008 N N . ASN A 1 124 ? -8.155 13.535 25.684 1.00 79.44 124 ASN A N 1
ATOM 1009 C CA . ASN A 1 124 ? -7.142 13.428 26.727 1.00 79.44 124 ASN A CA 1
ATOM 1010 C C . ASN A 1 124 ? -6.258 12.200 26.458 1.00 79.44 124 ASN A C 1
ATOM 1012 O O . ASN A 1 124 ? -6.600 11.078 26.843 1.00 79.44 124 ASN A O 1
ATOM 1016 N N . TRP A 1 125 ? -5.154 12.423 25.745 1.00 79.94 125 TRP A N 1
ATOM 1017 C CA . TRP A 1 125 ? -4.181 11.392 25.391 1.00 79.94 125 TRP A CA 1
ATOM 1018 C C . TRP A 1 125 ? -3.462 10.876 26.637 1.00 79.94 125 TRP A C 1
ATOM 1020 O O . TRP A 1 125 ? -2.633 11.576 27.217 1.00 79.94 125 TRP A O 1
ATOM 1030 N N . THR A 1 126 ? -3.776 9.646 27.029 1.00 86.19 126 THR A N 1
ATOM 1031 C CA . THR A 1 126 ? -3.025 8.907 28.048 1.00 86.19 126 THR A CA 1
ATOM 1032 C C . THR A 1 126 ? -1.729 8.355 27.450 1.00 86.19 126 THR A C 1
ATOM 1034 O O . THR A 1 126 ? -1.590 8.265 26.226 1.00 86.19 126 THR A O 1
ATOM 1037 N N . GLU A 1 127 ? -0.763 7.994 28.293 1.00 83.44 127 GLU A N 1
ATOM 1038 C CA . GLU A 1 127 ? 0.491 7.389 27.821 1.00 83.44 127 GLU A CA 1
ATOM 1039 C C . GLU A 1 127 ? 0.228 6.035 27.145 1.00 83.44 127 GLU A C 1
ATOM 1041 O O . GLU A 1 127 ? 0.817 5.732 26.109 1.00 83.44 127 GLU A O 1
ATOM 1046 N N . GLU A 1 128 ? -0.754 5.274 27.630 1.00 81.94 128 GLU A N 1
ATOM 1047 C CA . GLU A 1 128 ? -1.209 4.028 27.012 1.00 81.94 128 GLU A CA 1
ATOM 1048 C C . GLU A 1 128 ? -1.777 4.264 25.603 1.00 81.94 128 GLU A C 1
ATOM 1050 O O . GLU A 1 128 ? -1.501 3.495 24.681 1.00 81.94 128 GLU A O 1
ATOM 1055 N N . ALA A 1 129 ? -2.529 5.353 25.399 1.00 78.69 129 ALA A N 1
ATOM 1056 C CA . ALA A 1 129 ? -3.073 5.720 24.090 1.00 78.69 129 ALA A CA 1
ATOM 1057 C C . ALA A 1 129 ? -1.982 6.131 23.095 1.00 78.69 129 ALA A C 1
ATOM 1059 O O . ALA A 1 129 ? -2.064 5.793 21.913 1.00 78.69 129 ALA A O 1
ATOM 1060 N N . LYS A 1 130 ? -0.954 6.847 23.569 1.00 82.31 130 LYS A N 1
ATOM 1061 C CA . LYS A 1 130 ? 0.209 7.214 22.749 1.00 82.31 130 LYS A CA 1
ATOM 1062 C C . LYS A 1 130 ? 0.985 5.973 22.326 1.00 82.31 130 LYS A C 1
ATOM 1064 O O . LYS A 1 130 ? 1.259 5.818 21.141 1.00 82.31 130 LYS A O 1
ATOM 1069 N N . LEU A 1 131 ? 1.255 5.061 23.260 1.00 82.12 131 LEU A N 1
ATOM 1070 C CA . LEU A 1 131 ? 1.930 3.796 22.970 1.00 82.12 131 LEU A CA 1
ATOM 1071 C C . LEU A 1 131 ? 1.129 2.934 21.987 1.00 82.12 131 LEU A C 1
ATOM 1073 O O . LEU A 1 131 ? 1.702 2.397 21.044 1.00 82.12 131 LEU A O 1
ATOM 1077 N N . ALA A 1 132 ? -0.196 2.845 22.140 1.00 77.94 132 ALA A N 1
ATOM 1078 C CA . ALA A 1 132 ? -1.050 2.130 21.190 1.00 77.94 132 ALA A CA 1
ATOM 1079 C C . ALA A 1 132 ? -1.037 2.774 19.793 1.00 77.94 132 ALA A C 1
ATOM 1081 O O . ALA A 1 132 ? -0.988 2.068 18.785 1.00 77.94 132 ALA A O 1
ATOM 1082 N N . PHE A 1 133 ? -1.032 4.109 19.719 1.00 78.94 133 PHE A N 1
ATOM 1083 C CA . PHE A 1 133 ? -0.911 4.838 18.456 1.00 78.94 133 PHE A CA 1
ATOM 1084 C C . PHE A 1 133 ? 0.442 4.595 17.778 1.00 78.94 133 PHE A C 1
ATOM 1086 O O . PHE A 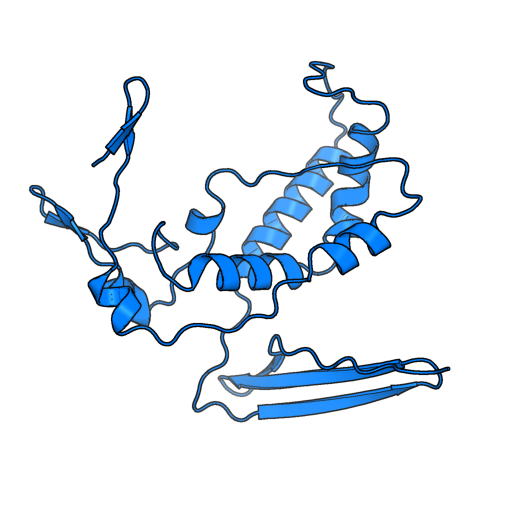1 133 ? 0.493 4.324 16.577 1.00 78.94 133 PHE A O 1
ATOM 1093 N N . GLU A 1 134 ? 1.535 4.640 18.537 1.00 79.12 134 GLU A N 1
ATOM 1094 C CA . GLU A 1 134 ? 2.869 4.333 18.022 1.00 79.12 134 GLU A CA 1
ATOM 1095 C C . GLU A 1 134 ? 3.008 2.869 17.607 1.00 79.12 134 GLU A C 1
ATOM 1097 O O . GLU A 1 134 ? 3.589 2.602 16.558 1.00 79.12 134 GLU A O 1
ATOM 1102 N N . SER A 1 135 ? 2.420 1.935 18.359 1.00 76.50 135 SER A N 1
ATOM 1103 C CA . SER A 1 135 ? 2.354 0.521 17.978 1.00 76.50 135 SER A CA 1
ATOM 1104 C C . SER A 1 135 ? 1.610 0.351 16.658 1.00 76.50 135 SER A C 1
ATOM 1106 O O . SER A 1 135 ? 2.162 -0.243 15.742 1.00 76.50 135 SER A O 1
ATOM 1108 N N . CYS A 1 136 ? 0.429 0.963 16.498 1.00 72.44 136 CYS A N 1
ATOM 1109 C CA . CYS A 1 136 ? -0.313 0.938 15.232 1.00 72.44 136 CYS A CA 1
ATOM 1110 C C . CYS A 1 136 ? 0.529 1.496 14.075 1.00 72.44 136 CYS A C 1
ATOM 1112 O O . CYS A 1 136 ? 0.550 0.927 12.983 1.00 72.44 136 CYS A O 1
ATOM 1114 N N . ARG A 1 137 ? 1.236 2.611 14.306 1.00 72.31 137 ARG A N 1
ATOM 1115 C CA . ARG A 1 137 ? 2.130 3.226 13.316 1.00 72.31 137 ARG A CA 1
ATOM 1116 C C . ARG A 1 137 ? 3.280 2.290 12.939 1.00 72.31 137 ARG A C 1
ATOM 1118 O O . ARG A 1 137 ? 3.611 2.188 11.762 1.00 72.31 137 ARG A O 1
ATOM 1125 N N . ASN A 1 138 ? 3.872 1.604 13.912 1.00 69.56 138 ASN A N 1
ATOM 1126 C CA . ASN A 1 138 ? 4.975 0.675 13.689 1.00 69.56 138 ASN A CA 1
ATOM 1127 C C . ASN A 1 138 ? 4.499 -0.614 13.004 1.00 69.56 138 ASN A C 1
ATOM 1129 O O . ASN A 1 138 ? 5.147 -1.067 12.068 1.00 69.56 138 ASN A O 1
ATOM 1133 N N . SER A 1 139 ? 3.342 -1.160 13.382 1.00 68.38 139 SER A N 1
ATOM 1134 C CA . SER A 1 139 ? 2.716 -2.310 12.716 1.00 68.38 139 SER A CA 1
ATOM 1135 C C . SER A 1 139 ? 2.394 -2.000 11.252 1.00 68.38 139 SER A C 1
ATOM 1137 O O . SER A 1 139 ? 2.652 -2.822 10.373 1.00 68.38 139 SER A O 1
ATOM 1139 N N . LEU A 1 140 ? 1.923 -0.779 10.966 1.00 65.25 140 LEU A N 1
ATOM 1140 C CA . LEU A 1 140 ? 1.782 -0.262 9.602 1.00 65.25 140 LEU A CA 1
ATOM 1141 C C . LEU A 1 140 ? 3.130 -0.200 8.872 1.00 65.25 140 LEU A C 1
ATOM 1143 O O . LEU A 1 140 ? 3.240 -0.695 7.757 1.00 65.25 140 LEU A O 1
ATOM 1147 N N . ALA A 1 141 ? 4.166 0.351 9.501 1.00 63.72 141 ALA A N 1
ATOM 1148 C CA . ALA A 1 141 ? 5.495 0.466 8.899 1.00 63.72 141 ALA A CA 1
ATOM 1149 C C . ALA A 1 141 ? 6.228 -0.876 8.710 1.00 63.72 141 ALA A C 1
ATOM 1151 O O . ALA A 1 141 ? 7.125 -0.953 7.882 1.00 63.72 141 ALA A O 1
ATOM 1152 N N . MET A 1 142 ? 5.879 -1.917 9.470 1.00 57.88 142 MET A N 1
ATOM 1153 C CA . MET A 1 142 ? 6.473 -3.254 9.350 1.00 57.88 142 MET A CA 1
ATOM 1154 C C . MET A 1 142 ? 5.707 -4.149 8.372 1.00 57.88 142 MET A C 1
ATOM 1156 O O . MET A 1 142 ? 6.304 -4.983 7.701 1.00 57.88 142 MET A O 1
ATOM 1160 N N . SER A 1 143 ? 4.391 -3.965 8.240 1.00 56.62 143 SER A N 1
ATOM 1161 C CA . SER A 1 143 ? 3.554 -4.682 7.264 1.00 56.62 143 SER A CA 1
ATOM 1162 C C . SER A 1 143 ? 3.954 -4.407 5.809 1.00 56.62 143 SER A C 1
ATOM 1164 O O . SER A 1 143 ? 3.779 -5.258 4.941 1.00 56.62 143 SER A O 1
ATOM 1166 N N . THR A 1 144 ? 4.557 -3.251 5.525 1.00 50.38 144 THR A N 1
ATOM 1167 C CA . THR A 1 144 ? 5.070 -2.906 4.190 1.00 50.38 144 THR A CA 1
ATOM 1168 C C . THR A 1 144 ? 6.251 -3.774 3.751 1.00 50.38 144 THR A C 1
ATOM 1170 O O . THR A 1 144 ? 6.622 -3.712 2.582 1.00 50.38 144 THR A O 1
ATOM 1173 N N . LEU A 1 145 ? 6.822 -4.581 4.654 1.00 51.03 145 LEU A N 1
ATOM 1174 C CA . LEU A 1 145 ? 7.865 -5.569 4.365 1.00 51.03 145 LEU A CA 1
ATOM 1175 C C . LEU A 1 145 ? 7.302 -6.957 4.020 1.00 51.03 145 LEU A C 1
ATOM 1177 O O . LEU A 1 145 ? 8.082 -7.866 3.765 1.00 51.03 145 LEU A O 1
ATOM 1181 N N . LEU A 1 146 ? 5.975 -7.149 4.024 1.00 47.47 146 LEU A N 1
ATOM 1182 C CA . LEU A 1 146 ? 5.380 -8.432 3.648 1.00 47.47 146 LEU A CA 1
ATOM 1183 C C . LEU A 1 146 ? 5.684 -8.756 2.184 1.00 47.47 146 LEU A C 1
ATOM 1185 O O . LEU A 1 146 ? 5.405 -7.969 1.276 1.00 47.47 146 LEU A O 1
ATOM 1189 N N . VAL A 1 147 ? 6.259 -9.938 1.990 1.00 51.06 147 VAL A N 1
ATOM 1190 C CA . VAL A 1 147 ? 6.892 -10.361 0.750 1.00 51.06 147 VAL A CA 1
ATOM 1191 C C . VAL A 1 147 ? 5.883 -10.580 -0.375 1.00 51.06 147 VAL A C 1
ATOM 1193 O O . VAL A 1 147 ? 4.809 -11.171 -0.211 1.00 51.06 147 VAL A O 1
ATOM 1196 N N . TYR A 1 148 ? 6.236 -10.049 -1.545 1.00 54.00 148 TYR A N 1
ATOM 1197 C CA . TYR A 1 148 ? 5.480 -10.241 -2.773 1.00 54.00 148 TYR A CA 1
ATOM 1198 C C . TYR A 1 148 ? 5.684 -11.666 -3.302 1.00 54.00 148 TYR A C 1
ATOM 1200 O O . TYR A 1 148 ? 6.811 -12.162 -3.274 1.00 54.00 148 TYR A O 1
ATOM 1208 N N . PRO A 1 149 ? 4.630 -12.306 -3.844 1.00 54.28 149 PRO A N 1
ATOM 1209 C CA . PRO A 1 149 ? 4.771 -13.596 -4.500 1.00 54.28 149 PRO A CA 1
ATOM 1210 C C . PRO A 1 149 ? 5.757 -13.486 -5.666 1.00 54.28 149 PRO A C 1
ATOM 1212 O O . PRO A 1 149 ? 5.505 -12.761 -6.631 1.00 54.28 149 PRO A O 1
ATOM 1215 N N . SER A 1 150 ? 6.876 -14.198 -5.565 1.00 60.53 150 SER A N 1
ATOM 1216 C CA . SER A 1 150 ? 7.856 -14.308 -6.641 1.00 60.53 150 SER A CA 1
ATOM 1217 C C . SER A 1 150 ? 7.418 -15.412 -7.612 1.00 60.53 150 SER A C 1
ATOM 1219 O O . SER A 1 150 ? 7.076 -16.508 -7.164 1.00 60.53 150 SER A O 1
ATOM 1221 N N . PRO A 1 151 ? 7.404 -15.164 -8.936 1.00 55.00 151 PRO A N 1
ATOM 1222 C CA . PRO A 1 151 ? 6.935 -16.143 -9.920 1.00 55.00 151 PRO A CA 1
ATOM 1223 C C . PRO A 1 151 ? 7.809 -17.404 -10.001 1.00 55.00 151 PRO A C 1
ATOM 1225 O O . PRO A 1 151 ? 7.322 -18.434 -10.462 1.00 55.00 151 PRO A O 1
ATOM 1228 N N . ASP A 1 152 ? 9.056 -17.331 -9.528 1.00 66.19 152 ASP A N 1
ATOM 1229 C CA . ASP A 1 152 ? 10.037 -18.421 -9.586 1.00 66.19 152 ASP A CA 1
ATOM 1230 C C . ASP A 1 152 ? 10.312 -19.067 -8.212 1.00 66.19 152 ASP A C 1
ATOM 1232 O O . ASP A 1 152 ? 11.119 -19.992 -8.117 1.00 66.19 152 ASP A O 1
ATOM 1236 N N . ALA A 1 153 ? 9.676 -18.585 -7.136 1.00 70.25 153 ALA A N 1
ATOM 1237 C CA . ALA A 1 153 ? 9.906 -19.111 -5.791 1.00 70.25 153 ALA A CA 1
ATOM 1238 C C . ALA A 1 153 ? 9.183 -20.444 -5.557 1.00 70.25 153 ALA A C 1
ATOM 1240 O O . ALA A 1 153 ? 8.069 -20.673 -6.037 1.00 70.25 153 ALA A O 1
ATOM 1241 N N . LEU A 1 154 ? 9.817 -21.327 -4.779 1.00 72.62 154 LEU A N 1
ATOM 1242 C CA . LEU A 1 154 ? 9.219 -22.596 -4.383 1.00 72.62 154 LEU A CA 1
ATOM 1243 C C . LEU A 1 154 ? 8.065 -22.326 -3.415 1.00 72.62 154 LEU A C 1
ATOM 1245 O O . LEU A 1 154 ? 8.234 -21.630 -2.417 1.00 72.62 154 LEU A O 1
ATOM 1249 N N . LEU A 1 155 ? 6.892 -22.884 -3.708 1.00 77.50 155 LEU A N 1
ATOM 1250 C CA . LEU A 1 155 ? 5.685 -22.684 -2.913 1.00 77.50 155 LEU A CA 1
ATOM 1251 C C . LEU A 1 155 ? 5.388 -23.914 -2.051 1.00 77.50 155 LEU A C 1
ATOM 1253 O O . LEU A 1 155 ? 5.444 -25.046 -2.530 1.00 77.50 155 LEU A O 1
ATOM 1257 N N . SER A 1 156 ? 5.005 -23.688 -0.797 1.00 74.38 156 SER A N 1
ATOM 1258 C CA . SER A 1 156 ? 4.532 -24.714 0.133 1.00 74.38 156 SER A CA 1
ATOM 1259 C C . SER A 1 156 ? 3.150 -24.346 0.653 1.00 74.38 156 SER A C 1
ATOM 1261 O O . SER A 1 156 ? 2.930 -23.232 1.121 1.00 74.38 156 SER A O 1
ATOM 1263 N N . LEU A 1 157 ? 2.200 -25.275 0.563 1.00 70.56 157 LEU A N 1
ATOM 1264 C CA . LEU A 1 157 ? 0.847 -25.100 1.080 1.00 70.56 157 LEU A CA 1
ATOM 1265 C C . LEU A 1 157 ? 0.705 -25.904 2.371 1.00 70.56 157 LEU A C 1
ATOM 1267 O O . LEU A 1 157 ? 0.779 -27.131 2.352 1.00 70.56 157 LEU A O 1
ATOM 1271 N N . THR A 1 158 ? 0.473 -25.216 3.485 1.00 63.44 158 THR A N 1
ATOM 1272 C CA . THR A 1 158 ? 0.178 -25.851 4.773 1.00 63.44 158 THR A CA 1
ATOM 1273 C C . THR A 1 158 ? -1.311 -25.728 5.050 1.00 63.44 158 THR A C 1
ATOM 1275 O O . THR A 1 158 ? -1.833 -24.617 5.101 1.00 63.44 158 THR A O 1
ATOM 1278 N N . CYS A 1 159 ? -1.993 -26.858 5.227 1.00 65.38 159 CYS A N 1
ATOM 1279 C CA . CYS A 1 159 ? -3.424 -26.911 5.522 1.00 65.38 159 CYS A CA 1
ATOM 1280 C C . CYS A 1 159 ? -3.646 -27.458 6.933 1.00 65.38 159 CYS A C 1
ATOM 1282 O O . CYS A 1 159 ? -3.072 -28.485 7.289 1.00 65.38 159 CYS A O 1
ATOM 1284 N N . ASP A 1 160 ? -4.512 -26.796 7.694 1.00 50.81 160 ASP A N 1
ATOM 1285 C CA . ASP A 1 160 ? -5.037 -27.266 8.971 1.00 50.81 160 ASP A CA 1
ATOM 1286 C C . ASP A 1 160 ? -6.571 -27.299 8.916 1.00 50.81 160 ASP A C 1
ATOM 1288 O O . ASP A 1 160 ? -7.221 -26.447 8.300 1.00 50.81 160 ASP A O 1
ATOM 1292 N N . ALA A 1 161 ? -7.154 -28.322 9.526 1.00 51.38 161 ALA A N 1
ATOM 1293 C CA . ALA A 1 161 ? -8.572 -28.625 9.461 1.00 51.38 161 ALA A CA 1
ATOM 1294 C C . ALA A 1 161 ? -9.115 -28.868 10.865 1.00 51.38 161 ALA A C 1
ATOM 1296 O O . ALA A 1 161 ? -8.622 -29.723 11.596 1.00 51.38 161 ALA A O 1
ATOM 1297 N N . SER A 1 162 ? -10.182 -28.156 11.214 1.00 56.94 162 SER A N 1
ATOM 1298 C CA . SER A 1 162 ? -10.964 -28.394 12.425 1.00 56.94 162 SER A CA 1
ATOM 1299 C C . SER A 1 162 ? -12.420 -28.674 12.072 1.00 56.94 162 SER A C 1
ATOM 1301 O O . SER A 1 162 ? -12.893 -28.287 11.003 1.00 56.94 162 SER A O 1
ATOM 1303 N N . ASP A 1 163 ? -13.165 -29.233 13.025 1.00 52.34 163 ASP A N 1
ATOM 1304 C CA . ASP A 1 163 ? -14.605 -29.509 12.910 1.00 52.34 163 ASP A CA 1
ATOM 1305 C C . ASP A 1 163 ? -15.466 -28.268 12.581 1.00 52.34 163 ASP A C 1
ATOM 1307 O O . ASP A 1 163 ? -16.659 -28.392 12.313 1.00 52.34 163 ASP A O 1
ATOM 1311 N N . ARG A 1 164 ? -14.893 -27.054 12.638 1.00 41.31 164 ARG A N 1
ATOM 1312 C CA . ARG A 1 164 ? -15.580 -25.778 12.374 1.00 41.31 164 ARG A CA 1
ATOM 1313 C C . ARG A 1 164 ? -14.993 -24.958 11.228 1.00 41.31 164 ARG A C 1
ATOM 1315 O O . ARG A 1 164 ? -15.662 -24.037 10.767 1.00 41.31 164 ARG A O 1
ATOM 1322 N N . ALA A 1 165 ? -13.759 -25.224 10.808 1.00 37.38 165 ALA A N 1
ATOM 1323 C CA . ALA A 1 165 ? -13.081 -24.419 9.798 1.00 37.38 165 ALA A CA 1
ATOM 1324 C C . ALA A 1 165 ? -11.885 -25.155 9.194 1.00 37.38 165 ALA A C 1
ATOM 1326 O O . ALA A 1 165 ? -11.127 -25.816 9.905 1.00 37.38 165 ALA A O 1
ATOM 1327 N N . LEU A 1 166 ? -11.692 -24.946 7.895 1.00 42.97 166 LEU A N 1
ATOM 1328 C CA . LEU A 1 166 ? -10.476 -25.272 7.162 1.00 42.97 166 LEU A CA 1
ATOM 1329 C C . LEU A 1 166 ? -9.667 -23.986 6.980 1.00 42.97 166 LEU A C 1
ATOM 1331 O O . LEU A 1 166 ? -10.217 -22.961 6.574 1.00 42.97 166 LEU A O 1
ATOM 1335 N N . GLY A 1 167 ? -8.376 -24.036 7.291 1.00 41.94 167 GLY A N 1
ATOM 1336 C CA . GLY A 1 167 ? -7.436 -22.948 7.065 1.00 41.94 167 GLY A CA 1
ATOM 1337 C C . GLY A 1 167 ? -6.237 -23.451 6.277 1.00 41.94 167 GLY A C 1
ATOM 1338 O O . GLY A 1 167 ? -5.691 -24.507 6.574 1.00 41.94 167 GLY A O 1
ATOM 1339 N N . SER A 1 168 ? -5.803 -22.698 5.273 1.00 51.88 168 SER A N 1
ATOM 1340 C CA . SER A 1 168 ? -4.557 -22.990 4.568 1.00 51.88 168 SER A CA 1
ATOM 1341 C C . SER A 1 168 ? -3.706 -21.740 4.453 1.00 51.88 168 SER A C 1
ATOM 1343 O O . SER A 1 168 ? -4.227 -20.672 4.126 1.00 51.88 168 SER A O 1
ATOM 1345 N N . VAL A 1 169 ? -2.405 -21.884 4.671 1.00 56.38 169 VAL A N 1
ATOM 1346 C CA . VAL A 1 169 ? -1.406 -20.840 4.449 1.00 56.38 169 VAL A CA 1
ATOM 1347 C C . VAL A 1 169 ? -0.502 -21.306 3.318 1.00 56.38 169 VAL A C 1
ATOM 1349 O O . VAL A 1 169 ? 0.119 -22.364 3.406 1.00 56.38 169 VAL A O 1
ATOM 1352 N N . LEU A 1 170 ? -0.462 -20.527 2.240 1.00 64.06 170 LEU A N 1
ATOM 1353 C CA . LEU A 1 170 ? 0.559 -20.671 1.210 1.00 64.06 170 LEU A CA 1
ATOM 1354 C C . LEU A 1 170 ? 1.801 -19.923 1.689 1.00 64.06 170 LEU A C 1
ATOM 1356 O O . LEU A 1 170 ? 1.665 -18.807 2.170 1.00 64.06 170 LEU A O 1
ATOM 1360 N N . SER A 1 171 ? 2.981 -20.501 1.538 1.00 70.50 171 SER A N 1
ATOM 1361 C CA . SER A 1 171 ? 4.274 -19.894 1.856 1.00 70.50 171 SER A CA 1
ATOM 1362 C C . SER A 1 171 ? 5.201 -20.010 0.650 1.00 70.50 171 SER A C 1
ATOM 1364 O O . SER A 1 171 ? 5.062 -20.955 -0.125 1.00 70.50 171 SER A O 1
ATOM 1366 N N . GLN A 1 172 ? 6.135 -19.077 0.489 1.00 76.94 172 GLN A N 1
ATOM 1367 C CA . GLN A 1 172 ? 7.225 -19.167 -0.479 1.00 76.94 172 GLN A CA 1
ATOM 1368 C C . GLN A 1 172 ? 8.573 -19.292 0.225 1.00 76.94 172 GLN A C 1
ATOM 1370 O O . GLN A 1 172 ? 8.751 -18.760 1.318 1.00 76.94 172 GLN A O 1
ATOM 1375 N N . GLU A 1 173 ? 9.509 -19.996 -0.396 1.00 78.88 173 GLU A N 1
ATOM 1376 C CA . GLU A 1 173 ? 10.893 -20.067 0.063 1.00 78.88 173 GLU A CA 1
ATOM 1377 C C . GLU A 1 173 ? 11.708 -18.927 -0.556 1.00 78.88 173 GLU A C 1
ATOM 1379 O O . GLU A 1 173 ? 11.811 -18.817 -1.780 1.00 78.88 173 GLU A O 1
ATOM 1384 N N . GLU A 1 174 ? 12.310 -18.093 0.291 1.00 70.94 174 GLU A N 1
ATOM 1385 C CA . GLU A 1 174 ? 13.200 -17.011 -0.121 1.00 70.94 174 GLU A CA 1
ATOM 1386 C C . GLU A 1 174 ? 14.453 -17.024 0.767 1.00 70.94 174 GLU A C 1
ATOM 1388 O O . GLU A 1 174 ? 14.374 -17.046 1.990 1.00 70.94 174 GLU A O 1
ATOM 1393 N N . ASN A 1 175 ? 15.641 -17.086 0.153 1.00 73.25 175 ASN A N 1
ATOM 1394 C CA . ASN A 1 175 ? 16.938 -17.160 0.850 1.00 73.25 175 ASN A CA 1
ATOM 1395 C C . ASN A 1 175 ? 17.084 -18.302 1.886 1.00 73.25 175 ASN A C 1
ATOM 1397 O O . ASN A 1 175 ? 17.907 -18.206 2.796 1.00 73.25 175 ASN A O 1
ATOM 1401 N N . GLY A 1 176 ? 16.335 -19.398 1.729 1.00 74.56 176 GLY A N 1
ATOM 1402 C CA . GLY A 1 176 ? 16.362 -20.553 2.636 1.00 74.56 176 GLY A CA 1
ATOM 1403 C C . GLY A 1 176 ? 15.461 -20.419 3.869 1.00 74.56 176 GLY A C 1
ATOM 1404 O O . GLY A 1 176 ? 15.486 -21.298 4.731 1.00 74.56 176 GLY A O 1
ATOM 1405 N N . GLU A 1 177 ? 14.655 -19.356 3.955 1.00 73.25 177 GLU A N 1
ATOM 1406 C CA . GLU A 1 177 ? 13.587 -19.215 4.944 1.00 73.25 177 GLU A CA 1
ATOM 1407 C C . GLU A 1 177 ? 12.208 -19.286 4.274 1.00 73.25 177 GLU A C 1
ATOM 1409 O O . GLU A 1 177 ? 12.021 -18.907 3.116 1.00 73.25 177 GLU A O 1
ATOM 1414 N N . TRP A 1 178 ? 11.230 -19.822 5.007 1.00 70.19 178 TRP A N 1
ATOM 1415 C CA . TRP A 1 178 ? 9.854 -19.962 4.536 1.00 70.19 178 TRP A CA 1
ATOM 1416 C C . TRP A 1 178 ? 9.015 -18.777 4.992 1.00 70.19 178 TRP A C 1
ATOM 1418 O O . TRP A 1 178 ? 8.731 -18.629 6.183 1.00 70.19 178 TRP A O 1
ATOM 1428 N N . GLU A 1 179 ? 8.548 -17.985 4.035 1.00 67.00 179 GLU A N 1
ATOM 1429 C CA . GLU A 1 179 ? 7.733 -16.807 4.295 1.00 67.00 179 GLU A CA 1
ATOM 1430 C C . GLU A 1 179 ? 6.282 -17.010 3.840 1.00 67.00 179 GLU A C 1
ATOM 1432 O O . GLU A 1 179 ? 6.034 -17.430 2.709 1.00 67.00 179 GLU A O 1
ATOM 1437 N N . PRO A 1 180 ? 5.281 -16.728 4.691 1.00 60.44 180 PRO A N 1
ATOM 1438 C CA . PRO A 1 180 ? 3.880 -16.911 4.339 1.00 60.44 180 PRO A CA 1
ATOM 1439 C C . PRO A 1 180 ? 3.438 -15.898 3.280 1.00 60.44 180 PRO A C 1
ATOM 1441 O O . PRO A 1 180 ? 3.525 -14.684 3.468 1.00 60.44 180 PRO A O 1
ATOM 1444 N N . LEU A 1 181 ? 2.873 -16.411 2.192 1.00 61.16 181 LEU A N 1
ATOM 1445 C CA . LEU A 1 181 ? 2.259 -15.632 1.140 1.00 61.16 181 LEU A CA 1
ATOM 1446 C C . LEU A 1 181 ? 0.799 -15.271 1.444 1.00 61.16 181 LEU A C 1
ATOM 1448 O O . LEU A 1 181 ? 0.015 -16.080 1.949 1.00 61.16 181 LEU A O 1
ATOM 1452 N N . PRO A 1 182 ? 0.376 -14.065 1.039 1.00 52.34 182 PRO A N 1
ATOM 1453 C CA . PRO A 1 182 ? -1.003 -13.624 1.142 1.00 52.34 182 PRO A CA 1
ATOM 1454 C C . PRO A 1 182 ? -1.902 -14.291 0.080 1.00 52.34 182 PRO A C 1
ATOM 1456 O O . PRO A 1 182 ? -2.257 -13.66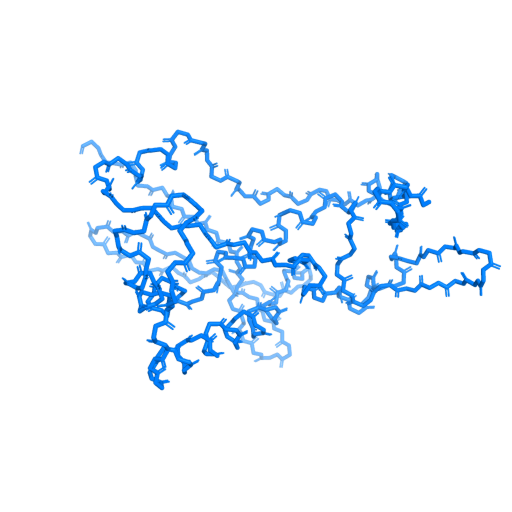9 -0.922 1.00 52.34 182 PRO A O 1
ATOM 1459 N N . PHE A 1 183 ? -2.303 -15.546 0.307 1.00 45.47 183 PHE A N 1
ATOM 1460 C CA . PHE A 1 183 ? -3.371 -16.242 -0.428 1.00 45.47 183 PHE A CA 1
ATOM 1461 C C . PHE A 1 183 ? -4.447 -16.743 0.541 1.00 45.47 183 PHE A C 1
ATOM 1463 O O . PHE A 1 183 ? -4.144 -17.243 1.619 1.00 45.47 183 PHE A O 1
ATOM 1470 N N . PHE A 1 184 ? -5.717 -16.581 0.165 1.00 39.22 184 PHE A N 1
ATOM 1471 C CA . PHE A 1 184 ? -6.875 -16.966 0.973 1.00 39.22 184 PHE A CA 1
ATOM 1472 C C . PHE A 1 184 ? -7.684 -18.021 0.208 1.00 39.22 184 PHE A C 1
ATOM 1474 O O . PHE A 1 184 ? -8.110 -17.754 -0.914 1.00 39.22 184 PHE A O 1
ATOM 1481 N N . PHE A 1 185 ? -7.933 -19.178 0.824 1.00 31.97 185 PHE A N 1
ATOM 1482 C CA . PHE A 1 185 ? -9.054 -20.057 0.491 1.00 31.97 185 PHE A CA 1
ATOM 1483 C C . PHE A 1 185 ? -9.974 -20.109 1.711 1.00 31.97 185 PHE A C 1
ATOM 1485 O O . PHE A 1 185 ? -9.543 -20.490 2.795 1.00 31.97 185 PHE A O 1
ATOM 1492 N N . THR A 1 186 ? -11.238 -19.730 1.538 1.00 31.95 186 THR A N 1
ATOM 1493 C CA . THR A 1 186 ? -12.316 -20.097 2.462 1.00 31.95 186 THR A CA 1
ATOM 1494 C C . THR A 1 186 ? -13.532 -20.480 1.637 1.00 31.95 186 THR A C 1
ATOM 1496 O O . THR A 1 186 ? -14.215 -19.601 1.116 1.00 31.95 186 THR A O 1
ATOM 1499 N N . GLU A 1 187 ? -13.812 -21.777 1.536 1.00 33.62 187 GLU A N 1
ATOM 1500 C CA . GLU A 1 187 ? -15.167 -22.268 1.297 1.00 33.62 187 GLU A CA 1
ATOM 1501 C C . GLU A 1 187 ? -15.653 -22.930 2.585 1.00 33.62 187 GLU A C 1
ATOM 1503 O O . GLU A 1 187 ? -15.094 -23.920 3.049 1.00 33.62 187 GLU A O 1
ATOM 1508 N N . ALA A 1 188 ? -16.701 -22.355 3.165 1.00 32.03 188 ALA A N 1
ATOM 1509 C CA . ALA A 1 188 ? -17.555 -23.020 4.131 1.00 32.03 188 ALA A CA 1
ATOM 1510 C C . ALA A 1 188 ? -18.996 -22.747 3.695 1.00 32.03 188 ALA A C 1
ATOM 1512 O O . ALA A 1 188 ? -19.599 -21.746 4.074 1.00 32.03 188 ALA A O 1
ATOM 1513 N N . TYR A 1 189 ? -19.524 -23.624 2.844 1.00 31.91 189 TYR A N 1
ATOM 1514 C CA . TYR A 1 189 ? -20.962 -23.835 2.775 1.00 31.91 189 TYR A CA 1
ATOM 1515 C C . TYR A 1 189 ? -21.297 -24.964 3.746 1.00 31.91 189 TYR A C 1
ATOM 1517 O O . TYR A 1 189 ? -20.799 -26.078 3.601 1.00 31.91 189 TYR A O 1
ATOM 1525 N N . SER A 1 190 ? -22.166 -24.688 4.710 1.00 29.22 190 SER A N 1
ATOM 1526 C CA . SER A 1 190 ? -22.932 -25.725 5.394 1.00 29.22 190 SER A CA 1
ATOM 1527 C C . SER A 1 190 ? -24.362 -25.223 5.562 1.00 29.22 190 SER A C 1
ATOM 1529 O O . SER A 1 190 ? -24.567 -24.134 6.105 1.00 29.22 190 SER A O 1
ATOM 1531 N N . CYS A 1 191 ? -25.317 -25.995 5.034 1.00 30.11 191 CYS A N 1
ATOM 1532 C CA . CYS A 1 191 ? -26.734 -25.920 5.390 1.00 30.11 191 CYS A CA 1
ATOM 1533 C C . CYS A 1 191 ? -26.949 -26.028 6.904 1.00 30.11 191 CYS A C 1
ATOM 1535 O O . CYS A 1 191 ? -26.103 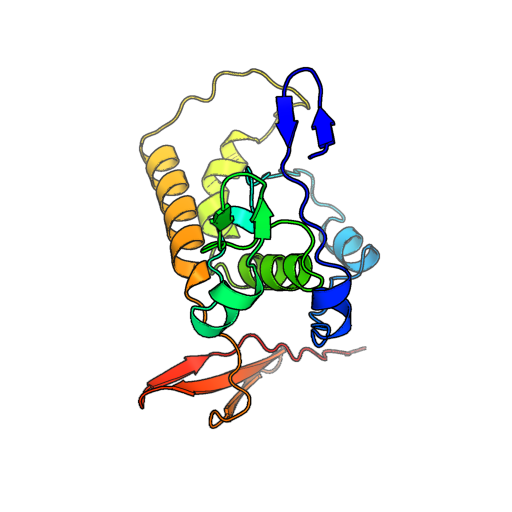-26.661 7.576 1.00 30.11 191 CYS A O 1
#

Radius of gyration: 20.47 Å; chains: 1; bounding box: 44×57×49 Å

pLDDT: mean 70.6, std 14.35, range [29.22, 92.06]

InterPro domains:
  IPR000477 Reverse transcriptase domain [PF00078] (8-105)
  IPR041577 Reverse transcriptase/retrotransposon-derived protein, RNase H-like domain [PF17919] (125-184)
  IPR043128 Reverse transcriptase/Diguanylate cyclase domain [G3DSA:3.30.70.270] (26-101)
  IPR043502 DNA/RNA polymerase superfamily [SSF56672] (3-184)
  IPR053134 RNA-directed DNA polymerase homolog [PTHR24559] (4-181)